Protein AF-A0AAD4QKE9-F1 (afdb_monomer)

Radius of gyration: 44.22 Å; Cα contacts (8 Å, |Δi|>4): 165; chains: 1; bounding box: 87×72×120 Å

InterPro domains:
  IPR013083 Zinc finger, RING/FYVE/PHD-type [G3DSA:3.30.40.10] (10-115)

Organism: NCBI:txid376703

Solvent-accessible surface area (backbone atoms only — not comparable to full-atom values): 12445 Å² total; per-residue (Å²): 134,84,80,78,73,76,71,76,45,76,66,64,68,89,81,51,83,58,71,89,78,47,58,72,86,76,25,67,53,71,22,28,76,82,81,68,34,30,53,71,71,53,56,84,82,55,88,54,68,50,59,37,73,43,69,34,82,84,65,56,53,30,21,39,48,42,51,40,60,70,56,46,45,73,62,45,28,40,60,49,100,84,72,47,80,77,49,77,43,75,66,74,90,66,89,47,73,56,59,48,36,90,86,79,62,42,73,67,65,45,60,69,51,42,66,57,40,49,52,11,50,49,43,52,49,51,52,53,50,51,53,52,51,53,56,51,48,64,68,46,47,62,59,54,53,52,51,52,52,54,50,54,51,52,53,55,54,61,71,68,56,75,83,90,77,75,79,86,81,74,83,86,81,88,87,87,83,89,84,86,85,86,86,84,92,83,82,86,81,87,85,85,89,133

pLDDT: mean 80.98, std 19.71, range [31.14, 98.0]

Structure (mmCIF, N/CA/C/O backbone):
data_AF-A0AAD4QKE9-F1
#
_entry.id   AF-A0AAD4QKE9-F1
#
loop_
_atom_site.group_PDB
_atom_site.id
_atom_site.type_symbol
_atom_site.label_atom_id
_atom_site.label_alt_id
_atom_site.label_comp_id
_atom_site.label_asym_id
_atom_site.label_entity_id
_atom_site.label_seq_id
_atom_site.pdbx_PDB_ins_code
_atom_site.Cartn_x
_atom_site.Cartn_y
_atom_site.Cartn_z
_atom_site.occupancy
_atom_site.B_iso_or_equiv
_atom_site.auth_seq_id
_atom_site.auth_comp_id
_atom_site.auth_asym_id
_atom_site.auth_atom_id
_atom_site.pdbx_PDB_model_num
ATOM 1 N N . MET A 1 1 ? 30.074 -18.858 -10.641 1.00 33.75 1 MET A N 1
ATOM 2 C CA . MET A 1 1 ? 29.568 -17.475 -10.726 1.00 33.75 1 MET A CA 1
ATOM 3 C C . MET A 1 1 ? 28.068 -17.563 -10.505 1.00 33.75 1 MET A C 1
ATOM 5 O O . MET A 1 1 ? 27.342 -17.898 -11.429 1.00 33.75 1 MET A O 1
ATOM 9 N N . LEU A 1 2 ? 27.635 -17.484 -9.246 1.00 32.75 2 LEU A N 1
ATOM 10 C CA . LEU A 1 2 ? 26.213 -17.524 -8.910 1.00 32.75 2 LEU A CA 1
ATOM 11 C C . LEU A 1 2 ? 25.650 -16.169 -9.318 1.00 32.75 2 LEU A C 1
ATOM 13 O O . LEU A 1 2 ? 26.005 -15.161 -8.715 1.00 32.75 2 LEU A O 1
ATOM 17 N N . ILE A 1 3 ? 24.861 -16.147 -10.386 1.00 39.22 3 ILE A N 1
ATOM 18 C CA . ILE A 1 3 ? 24.071 -14.979 -10.755 1.00 39.22 3 ILE A CA 1
ATOM 19 C C . ILE A 1 3 ? 23.048 -14.834 -9.625 1.00 39.22 3 ILE A C 1
ATOM 21 O O . ILE A 1 3 ? 22.051 -15.552 -9.594 1.00 39.22 3 ILE A O 1
ATOM 25 N N . TYR A 1 4 ? 23.355 -13.987 -8.640 1.00 42.25 4 TYR A N 1
ATOM 26 C CA . TYR A 1 4 ? 22.361 -13.447 -7.722 1.00 42.25 4 TYR A CA 1
ATOM 27 C C . TYR A 1 4 ? 21.429 -12.610 -8.594 1.00 42.25 4 TYR A C 1
ATOM 29 O O . TYR A 1 4 ? 21.710 -11.460 -8.906 1.00 42.25 4 TYR A O 1
ATOM 37 N N . HIS A 1 5 ? 20.372 -13.231 -9.109 1.00 53.66 5 HIS A N 1
ATOM 38 C CA . HIS A 1 5 ? 19.263 -12.469 -9.648 1.00 53.66 5 HIS A CA 1
ATOM 39 C C . HIS A 1 5 ? 18.530 -11.941 -8.421 1.00 53.66 5 HIS A C 1
ATOM 41 O O . HIS A 1 5 ? 17.780 -12.683 -7.786 1.00 53.66 5 HIS A O 1
ATOM 47 N N . ASP A 1 6 ? 18.859 -10.718 -8.012 1.00 56.69 6 ASP A N 1
ATOM 48 C CA . ASP A 1 6 ? 18.225 -10.087 -6.863 1.00 56.69 6 ASP A CA 1
ATOM 49 C C . ASP A 1 6 ? 16.711 -10.068 -7.092 1.00 56.69 6 ASP A C 1
ATOM 51 O O . ASP A 1 6 ? 16.194 -9.475 -8.041 1.00 56.69 6 ASP A O 1
ATOM 55 N N . ILE A 1 7 ? 15.988 -10.809 -6.253 1.00 61.78 7 ILE A N 1
ATOM 56 C CA . ILE A 1 7 ? 14.541 -10.964 -6.366 1.00 61.78 7 ILE A CA 1
ATOM 57 C C . ILE A 1 7 ? 13.911 -9.672 -5.844 1.00 61.78 7 ILE A C 1
ATOM 59 O O . ILE A 1 7 ? 13.658 -9.525 -4.651 1.00 61.78 7 ILE A O 1
ATOM 63 N N . VAL A 1 8 ? 13.668 -8.717 -6.741 1.00 75.50 8 VAL A N 1
ATOM 64 C CA . VAL A 1 8 ? 13.216 -7.370 -6.358 1.00 75.50 8 VAL A CA 1
ATOM 65 C C . VAL A 1 8 ? 11.768 -7.341 -5.850 1.00 75.50 8 VAL A C 1
ATOM 67 O O . VAL A 1 8 ? 11.447 -6.570 -4.944 1.00 75.50 8 VAL A O 1
ATOM 70 N N . CYS A 1 9 ? 10.891 -8.185 -6.405 1.00 72.56 9 CYS A N 1
ATOM 71 C CA . CYS A 1 9 ? 9.455 -8.200 -6.093 1.00 72.56 9 CYS A CA 1
ATOM 72 C C . CYS A 1 9 ? 9.016 -9.289 -5.097 1.00 72.56 9 CYS A C 1
ATOM 74 O O . CYS A 1 9 ? 7.934 -9.181 -4.525 1.00 72.56 9 CYS A O 1
ATOM 76 N N . GLY A 1 10 ? 9.833 -10.325 -4.881 1.00 72.81 10 GLY A N 1
ATOM 77 C CA . GLY A 1 10 ? 9.540 -11.471 -4.005 1.00 72.81 10 GLY A CA 1
ATOM 78 C C . GLY A 1 10 ? 8.542 -12.499 -4.562 1.00 72.81 10 GLY A C 1
ATOM 79 O O . GLY A 1 10 ? 8.316 -13.525 -3.924 1.00 72.81 10 GLY A O 1
ATOM 80 N N . GLU A 1 11 ? 7.943 -12.248 -5.729 1.00 74.50 11 GLU A N 1
ATOM 81 C CA . GLU A 1 11 ? 6.940 -13.126 -6.343 1.00 74.50 11 GLU A CA 1
ATOM 82 C C . GLU A 1 11 ? 7.574 -14.291 -7.124 1.00 74.50 11 GLU A C 1
ATOM 84 O O . GLU A 1 11 ? 8.648 -14.123 -7.708 1.00 74.50 11 GLU A O 1
ATOM 89 N N . PRO A 1 12 ? 6.906 -15.460 -7.224 1.00 78.19 12 PRO A N 1
ATOM 90 C CA . PRO A 1 12 ? 7.373 -16.550 -8.075 1.00 78.19 12 PRO A CA 1
ATOM 91 C C . PRO A 1 12 ? 7.483 -16.101 -9.536 1.00 78.19 12 PRO A C 1
ATOM 93 O O . PRO A 1 12 ? 6.486 -15.691 -10.135 1.00 78.19 12 PRO A O 1
ATOM 96 N N . CYS A 1 13 ? 8.673 -16.231 -10.131 1.00 74.38 13 CYS A N 1
ATOM 97 C CA . CYS A 1 13 ? 8.933 -15.792 -11.507 1.00 74.38 13 CYS A CA 1
ATOM 98 C C . CYS A 1 13 ? 8.007 -16.453 -12.542 1.00 74.38 13 CYS A C 1
ATOM 100 O O . CYS A 1 13 ? 7.691 -15.841 -13.552 1.00 74.38 13 CYS A O 1
ATOM 102 N N . GLU A 1 14 ? 7.515 -17.666 -12.278 1.00 77.50 14 GLU A N 1
ATOM 103 C CA . GLU A 1 14 ? 6.560 -18.378 -13.146 1.00 77.50 14 GLU A CA 1
ATOM 104 C C . GLU A 1 14 ? 5.215 -17.652 -13.298 1.00 77.50 14 GLU A C 1
ATOM 106 O O . GLU A 1 14 ? 4.510 -17.843 -14.286 1.00 77.50 14 GLU A O 1
ATOM 111 N N . LYS A 1 15 ? 4.849 -16.814 -12.320 1.00 75.38 15 LYS A N 1
ATOM 112 C CA . LYS A 1 15 ? 3.636 -15.984 -12.359 1.00 75.38 15 LYS A CA 1
ATOM 113 C C . LYS A 1 15 ? 3.879 -14.622 -13.015 1.00 75.38 15 LYS A C 1
ATOM 115 O O . LYS A 1 15 ? 2.931 -13.863 -13.220 1.00 75.38 15 LYS A O 1
ATOM 120 N N . GLN A 1 16 ? 5.138 -14.290 -13.292 1.00 79.31 16 GLN A N 1
ATOM 121 C CA . GLN A 1 16 ? 5.543 -13.028 -13.893 1.00 79.31 16 GLN A CA 1
ATOM 122 C C . GLN A 1 16 ? 5.570 -13.152 -15.418 1.00 79.31 16 GLN A C 1
ATOM 124 O O . GLN A 1 16 ? 5.772 -14.226 -15.983 1.00 79.31 16 GLN A O 1
ATOM 129 N N . ILE A 1 17 ? 5.353 -12.031 -16.099 1.00 80.56 17 ILE A N 1
ATOM 130 C CA . ILE A 1 17 ? 5.434 -11.975 -17.557 1.00 80.56 17 ILE A CA 1
ATOM 131 C C . ILE A 1 17 ? 6.894 -11.748 -17.947 1.00 80.56 17 ILE A C 1
ATOM 133 O O . ILE A 1 17 ? 7.534 -10.816 -17.464 1.00 80.56 17 ILE A O 1
ATOM 137 N N . CYS A 1 18 ? 7.417 -12.581 -18.846 1.00 82.81 18 CYS A N 1
ATOM 138 C CA . CYS A 1 18 ? 8.738 -12.362 -19.421 1.00 82.81 18 CYS A CA 1
ATOM 139 C C . CYS A 1 18 ? 8.674 -11.238 -20.462 1.00 82.81 18 CYS A C 1
ATOM 141 O O . CYS A 1 18 ? 8.081 -11.418 -21.525 1.00 82.81 18 CYS A O 1
ATOM 143 N N . ILE A 1 19 ? 9.328 -10.106 -20.188 1.00 83.19 19 ILE A N 1
ATOM 144 C CA . ILE A 1 19 ? 9.378 -8.964 -21.117 1.00 83.19 19 ILE A CA 1
ATOM 145 C C . ILE A 1 19 ? 10.082 -9.343 -22.424 1.00 83.19 19 ILE A C 1
ATOM 147 O O . ILE A 1 19 ? 9.653 -8.927 -23.494 1.00 83.19 19 ILE A O 1
ATOM 151 N N . VAL A 1 20 ? 11.122 -10.181 -22.362 1.00 83.75 20 VAL A N 1
ATOM 152 C CA . VAL A 1 20 ? 11.857 -10.638 -23.556 1.00 83.75 20 VAL A CA 1
ATOM 153 C C . VAL A 1 20 ? 10.947 -11.432 -24.497 1.00 83.75 20 VAL A C 1
ATOM 155 O O . VAL A 1 20 ? 11.048 -11.292 -25.712 1.00 83.75 20 VAL A O 1
ATOM 158 N N . CYS A 1 21 ? 10.032 -12.231 -23.943 1.00 86.38 21 CYS A N 1
ATOM 159 C CA . CYS A 1 21 ? 9.088 -13.037 -24.718 1.00 86.38 21 CYS A CA 1
ATOM 160 C C . CYS A 1 21 ? 7.816 -12.273 -25.112 1.00 86.38 21 CYS A C 1
ATOM 162 O O . CYS A 1 21 ? 7.022 -12.789 -25.899 1.00 86.38 21 CYS A O 1
ATOM 164 N N . LEU A 1 22 ? 7.581 -11.093 -24.535 1.00 87.06 22 LEU A N 1
ATOM 165 C CA . LEU A 1 22 ? 6.393 -10.299 -24.811 1.00 87.06 22 LEU A CA 1
ATOM 166 C C . LEU A 1 22 ? 6.492 -9.713 -26.234 1.00 87.06 22 LEU A C 1
ATOM 168 O O . LEU A 1 22 ? 7.564 -9.222 -26.602 1.00 87.06 22 LEU A O 1
ATOM 172 N N .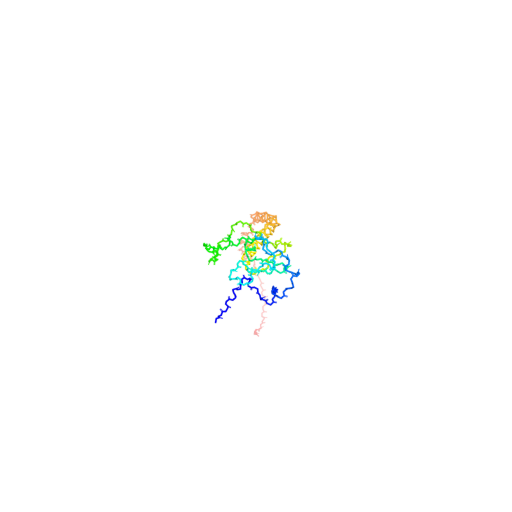 PRO A 1 23 ? 5.422 -9.752 -27.048 1.00 88.94 23 PRO A N 1
ATOM 173 C CA . PRO A 1 23 ? 5.436 -9.127 -28.366 1.00 88.94 23 PRO A CA 1
ATOM 174 C C . PRO A 1 23 ? 5.573 -7.608 -28.237 1.00 88.94 23 PRO A C 1
ATOM 176 O O . PRO A 1 23 ? 5.060 -7.009 -27.291 1.00 88.94 23 PRO A O 1
ATOM 179 N N . ASP A 1 24 ? 6.240 -6.977 -29.203 1.00 88.06 24 ASP A N 1
ATOM 180 C CA . ASP A 1 24 ? 6.573 -5.547 -29.130 1.00 88.06 24 ASP A CA 1
ATOM 181 C C . ASP A 1 24 ? 5.334 -4.643 -29.107 1.00 88.06 24 ASP A C 1
ATOM 183 O O . ASP A 1 24 ? 5.327 -3.617 -28.435 1.00 88.06 24 ASP A O 1
ATOM 187 N N . GLU A 1 25 ? 4.238 -5.074 -29.736 1.00 88.81 25 GLU A N 1
ATOM 188 C CA . GLU A 1 25 ? 2.938 -4.388 -29.682 1.00 88.81 25 GLU A CA 1
ATOM 189 C C . GLU A 1 25 ? 2.390 -4.264 -28.252 1.00 88.81 25 GLU A C 1
ATOM 191 O O . GLU A 1 25 ? 1.648 -3.337 -27.947 1.00 88.81 25 GLU A O 1
ATOM 196 N N . SER A 1 26 ? 2.759 -5.188 -27.361 1.00 85.88 26 SER A N 1
ATOM 197 C CA . SER A 1 26 ? 2.360 -5.184 -25.949 1.00 85.88 26 SER A CA 1
ATOM 198 C C . SER A 1 26 ? 3.373 -4.480 -25.039 1.00 85.88 26 SER A C 1
ATOM 200 O O . SER A 1 26 ? 3.186 -4.464 -23.826 1.00 85.88 26 SER A O 1
ATOM 202 N N . LYS A 1 27 ? 4.447 -3.900 -25.593 1.00 90.25 27 LYS A N 1
ATOM 203 C CA . LYS A 1 27 ? 5.467 -3.145 -24.842 1.00 90.25 27 LYS A CA 1
ATOM 204 C C . LYS A 1 27 ? 5.291 -1.625 -24.929 1.00 90.25 27 LYS A C 1
ATOM 206 O O . LYS A 1 27 ? 6.182 -0.881 -24.531 1.00 90.25 27 LYS A O 1
ATOM 211 N N . VAL A 1 28 ? 4.158 -1.171 -25.458 1.00 90.06 28 VAL A N 1
ATOM 212 C CA . VAL A 1 28 ? 3.842 0.253 -25.649 1.00 90.06 28 VAL A CA 1
ATOM 213 C C . VAL A 1 28 ? 3.396 0.953 -24.366 1.00 90.06 28 VAL A C 1
ATOM 215 O O . VAL A 1 28 ? 3.389 2.180 -24.314 1.00 90.06 28 VAL A O 1
ATOM 218 N N . ASP A 1 29 ? 3.022 0.188 -23.340 1.00 88.56 29 ASP A N 1
ATOM 219 C CA . ASP A 1 29 ? 2.572 0.745 -22.070 1.00 88.56 29 ASP A CA 1
ATOM 220 C C . ASP A 1 29 ? 3.702 1.534 -21.402 1.00 88.56 29 ASP A C 1
ATOM 222 O O . ASP A 1 29 ? 4.843 1.069 -21.318 1.00 88.56 29 ASP A O 1
ATOM 226 N N . ILE A 1 30 ? 3.372 2.732 -20.912 1.00 92.19 30 ILE A N 1
ATOM 227 C CA . ILE A 1 30 ? 4.273 3.534 -20.083 1.00 92.19 30 ILE A CA 1
ATOM 228 C C . ILE A 1 30 ? 4.371 2.839 -18.727 1.00 92.19 30 ILE A C 1
ATOM 230 O O . ILE A 1 30 ? 3.361 2.666 -18.044 1.00 92.19 30 ILE A O 1
ATOM 234 N N . VAL A 1 31 ? 5.581 2.431 -18.353 1.00 92.00 31 VAL A N 1
ATOM 235 C CA . VAL A 1 31 ? 5.850 1.696 -17.104 1.00 92.00 31 VAL A CA 1
ATOM 236 C C . VAL A 1 31 ? 6.744 2.484 -16.152 1.00 92.00 31 VAL A C 1
ATOM 238 O O . VAL A 1 31 ? 6.730 2.231 -14.948 1.00 92.00 31 VAL A O 1
ATOM 241 N N . ASP A 1 32 ? 7.491 3.453 -16.678 1.00 92.00 32 ASP A N 1
ATOM 242 C CA . ASP A 1 32 ? 8.276 4.407 -15.908 1.00 92.00 32 ASP A CA 1
ATOM 243 C C . ASP A 1 32 ? 7.604 5.777 -15.985 1.00 92.00 32 ASP A C 1
ATOM 245 O O . ASP A 1 32 ? 7.578 6.417 -17.038 1.00 92.00 32 ASP A O 1
ATOM 249 N N . PHE A 1 33 ? 7.034 6.228 -14.872 1.00 91.75 33 PHE A N 1
ATOM 250 C CA . PHE A 1 33 ? 6.326 7.508 -14.831 1.00 91.75 33 PHE A CA 1
ATOM 251 C C . PHE A 1 33 ? 7.252 8.683 -14.531 1.00 91.75 33 PHE A C 1
ATOM 253 O O . PHE A 1 33 ? 6.867 9.829 -14.771 1.00 91.75 33 PHE A O 1
ATOM 260 N N . ILE A 1 34 ? 8.458 8.420 -14.033 1.00 89.31 34 ILE A N 1
ATOM 261 C CA . ILE A 1 34 ? 9.437 9.456 -13.710 1.00 89.31 34 ILE A CA 1
ATOM 262 C C . ILE A 1 34 ? 10.105 9.910 -15.006 1.00 89.31 34 ILE A C 1
ATOM 264 O O . ILE A 1 34 ? 10.080 11.098 -15.331 1.00 89.31 34 ILE A O 1
ATOM 268 N N . MET A 1 35 ? 10.610 8.957 -15.789 1.00 89.75 35 MET A N 1
ATOM 269 C CA . MET A 1 35 ? 11.284 9.230 -17.063 1.00 89.75 35 MET A CA 1
ATOM 270 C C . MET A 1 35 ? 10.349 9.156 -18.276 1.00 89.75 35 MET A C 1
ATOM 272 O O . MET A 1 35 ? 10.785 9.438 -19.390 1.00 89.75 35 MET A O 1
ATOM 276 N N . GLN A 1 36 ? 9.070 8.808 -18.075 1.00 93.06 36 GLN A N 1
ATOM 277 C CA . GLN A 1 36 ? 8.058 8.658 -19.133 1.00 93.06 36 GLN A CA 1
ATOM 278 C C . GLN A 1 36 ? 8.463 7.627 -20.202 1.00 93.06 36 GLN A C 1
ATOM 280 O O . GLN A 1 36 ? 8.274 7.855 -21.397 1.00 93.06 36 GLN A O 1
ATOM 285 N N . ARG A 1 37 ? 9.023 6.490 -19.765 1.00 93.88 37 ARG A N 1
ATOM 286 C CA . ARG A 1 37 ? 9.484 5.408 -20.649 1.00 93.88 37 ARG A CA 1
ATOM 287 C C . ARG A 1 37 ? 8.462 4.287 -20.764 1.00 93.88 37 ARG A C 1
ATOM 289 O O . ARG A 1 37 ? 7.779 3.913 -19.800 1.00 93.88 37 ARG A O 1
ATOM 296 N N . THR A 1 38 ? 8.394 3.724 -21.961 1.00 93.62 38 THR A N 1
ATOM 297 C CA . THR A 1 38 ? 7.607 2.526 -22.263 1.00 93.62 38 THR A CA 1
ATOM 298 C C . THR A 1 38 ? 8.345 1.255 -21.861 1.00 93.62 38 THR A C 1
ATOM 300 O O . THR A 1 38 ? 9.561 1.259 -21.666 1.00 93.62 38 THR A O 1
ATOM 303 N N . LEU A 1 39 ? 7.627 0.134 -21.776 1.00 90.81 39 LEU A N 1
ATOM 304 C CA . LEU A 1 39 ? 8.225 -1.167 -21.463 1.00 90.81 39 LEU A CA 1
ATOM 305 C C . LEU A 1 39 ? 9.312 -1.587 -22.472 1.00 90.81 39 LEU A C 1
ATOM 307 O O . LEU A 1 39 ? 10.240 -2.305 -22.104 1.00 90.81 39 LEU A O 1
ATOM 311 N N . ALA A 1 40 ? 9.214 -1.142 -23.729 1.00 90.56 40 ALA A N 1
ATOM 312 C CA . ALA A 1 40 ? 10.208 -1.414 -24.770 1.00 90.56 40 ALA A CA 1
ATOM 313 C C . ALA A 1 40 ? 11.538 -0.672 -24.550 1.00 90.56 40 ALA A C 1
ATOM 315 O O . ALA A 1 40 ? 12.574 -1.106 -25.050 1.00 90.56 40 ALA A O 1
ATOM 316 N N . GLU A 1 41 ? 11.508 0.439 -23.817 1.00 90.31 41 GLU A N 1
ATOM 317 C CA . GLU A 1 41 ? 12.653 1.326 -23.591 1.00 90.31 41 GLU A CA 1
ATOM 318 C C . GLU A 1 41 ? 13.395 1.009 -22.284 1.00 90.31 41 GLU A C 1
ATOM 320 O O . GLU A 1 41 ? 14.381 1.675 -21.961 1.00 90.31 41 GLU A O 1
ATOM 325 N N . ILE A 1 42 ? 12.931 0.020 -21.512 1.00 88.88 42 ILE A N 1
ATOM 326 C CA . ILE A 1 42 ? 13.553 -0.397 -20.250 1.00 88.88 42 ILE A CA 1
ATOM 327 C C . ILE A 1 42 ? 14.804 -1.244 -20.506 1.00 88.88 42 ILE A C 1
ATOM 329 O O . ILE A 1 42 ? 14.761 -2.223 -21.255 1.00 88.88 42 ILE A O 1
ATOM 333 N N . ASP A 1 43 ? 15.917 -0.896 -19.851 1.00 87.00 43 ASP A N 1
ATOM 334 C CA . ASP A 1 43 ? 17.157 -1.667 -19.946 1.00 87.00 43 ASP A CA 1
ATOM 335 C C . ASP A 1 43 ? 17.133 -2.854 -18.976 1.00 87.00 43 ASP A C 1
ATOM 337 O O . ASP A 1 43 ? 17.473 -2.754 -17.798 1.00 87.00 43 ASP A O 1
ATOM 341 N N . LEU A 1 44 ? 16.768 -4.023 -19.501 1.00 82.12 44 LEU A N 1
ATOM 342 C CA . LEU A 1 44 ? 16.711 -5.271 -18.734 1.00 82.12 44 LEU A CA 1
ATOM 343 C C . LEU A 1 44 ? 18.094 -5.813 -18.335 1.00 82.12 44 LEU A C 1
ATOM 345 O O . LEU A 1 44 ? 18.165 -6.763 -17.547 1.00 82.12 44 LEU A O 1
ATOM 349 N N . THR A 1 45 ? 19.173 -5.264 -18.903 1.00 83.62 45 THR A N 1
ATOM 350 C CA . THR A 1 45 ? 20.555 -5.678 -18.619 1.00 83.62 45 THR A CA 1
ATOM 351 C C . THR A 1 45 ? 21.201 -4.876 -17.497 1.00 83.62 45 THR A C 1
ATOM 353 O O . THR A 1 45 ? 22.237 -5.297 -16.989 1.00 83.62 45 THR A O 1
ATOM 356 N N . SER A 1 46 ? 20.573 -3.774 -17.081 1.00 83.88 46 SER A N 1
ATOM 357 C CA . SER A 1 46 ? 21.052 -2.953 -15.977 1.00 83.88 46 SER A CA 1
ATOM 358 C C . SER A 1 46 ? 21.082 -3.740 -14.664 1.00 83.88 46 SER A C 1
ATOM 360 O O . SER A 1 46 ? 20.131 -4.438 -14.294 1.00 83.88 46 SER A O 1
ATOM 362 N N . ASP A 1 47 ? 22.182 -3.603 -13.928 1.00 81.31 47 ASP A N 1
ATOM 363 C CA . ASP A 1 47 ? 22.310 -4.117 -12.562 1.00 81.31 47 ASP A CA 1
ATOM 364 C C . ASP A 1 47 ? 21.574 -3.231 -11.542 1.00 81.31 47 ASP A C 1
ATOM 366 O O . ASP A 1 47 ? 21.415 -3.627 -10.388 1.00 81.31 47 ASP A O 1
ATOM 370 N N . ASP A 1 48 ? 21.084 -2.056 -11.953 1.00 85.38 48 ASP A N 1
ATOM 371 C CA . ASP A 1 48 ? 20.307 -1.187 -11.077 1.00 85.38 48 ASP A CA 1
ATOM 372 C C . ASP A 1 48 ? 18.917 -1.782 -10.800 1.00 85.38 48 ASP A C 1
ATOM 374 O O . ASP A 1 48 ? 18.188 -2.217 -11.697 1.00 85.38 48 ASP A O 1
ATOM 378 N N . SER A 1 49 ? 18.540 -1.796 -9.523 1.00 83.00 49 SER A N 1
ATOM 379 C CA . SER A 1 49 ? 17.225 -2.241 -9.073 1.00 83.00 49 SER A CA 1
ATOM 380 C C . SER A 1 49 ? 16.098 -1.302 -9.511 1.00 83.00 49 SER A C 1
ATOM 382 O O . SER A 1 49 ? 14.965 -1.767 -9.633 1.00 83.00 49 SER A O 1
ATOM 384 N N . SER A 1 50 ? 16.398 -0.023 -9.768 1.00 85.50 50 SER A N 1
ATOM 385 C CA . SER A 1 50 ? 15.434 0.998 -10.209 1.00 85.50 50 SER A CA 1
ATOM 386 C C . SER A 1 50 ? 14.802 0.660 -11.571 1.00 85.50 50 SER A C 1
ATOM 388 O O . SER A 1 50 ? 13.586 0.777 -11.734 1.00 85.50 50 SER A O 1
ATOM 390 N N . GLU A 1 51 ? 15.614 0.133 -12.493 1.00 86.00 51 GLU A N 1
ATOM 391 C CA . GLU A 1 51 ? 15.252 -0.290 -13.856 1.00 86.00 51 GLU A CA 1
ATOM 392 C C . GLU A 1 51 ? 14.497 -1.628 -13.887 1.00 86.00 51 GLU A C 1
ATOM 394 O O . GLU A 1 51 ? 13.947 -2.037 -14.913 1.00 86.00 51 GLU A O 1
ATOM 399 N N . ARG A 1 52 ? 14.449 -2.350 -12.763 1.00 87.88 52 ARG A N 1
ATOM 400 C CA . ARG A 1 52 ? 13.691 -3.601 -12.678 1.00 87.88 52 ARG A CA 1
ATOM 401 C C . ARG A 1 52 ? 12.200 -3.292 -12.684 1.00 87.88 52 ARG A C 1
ATOM 403 O O . ARG A 1 52 ? 11.754 -2.242 -12.231 1.00 87.88 52 ARG A O 1
ATOM 410 N N . VAL A 1 53 ? 11.410 -4.242 -13.171 1.00 88.75 53 VAL A N 1
ATOM 411 C CA . VAL A 1 53 ? 9.956 -4.099 -13.256 1.00 88.75 53 VAL A CA 1
ATOM 412 C C . VAL A 1 53 ? 9.227 -4.976 -12.247 1.00 88.75 53 VAL A C 1
ATOM 414 O O . VAL A 1 53 ? 9.700 -6.045 -11.852 1.00 88.75 53 VAL A O 1
ATOM 417 N N . ILE A 1 54 ? 8.025 -4.551 -11.878 1.00 89.88 54 ILE A N 1
ATOM 418 C CA . ILE A 1 54 ? 7.092 -5.316 -11.059 1.00 89.88 54 ILE A CA 1
ATOM 419 C C . ILE A 1 54 ? 5.744 -5.344 -11.769 1.00 89.88 54 ILE A C 1
ATOM 421 O O . ILE A 1 54 ? 5.181 -4.300 -12.099 1.00 89.88 54 ILE A O 1
ATOM 425 N N . ARG A 1 55 ? 5.200 -6.548 -11.966 1.00 89.69 55 ARG A N 1
ATOM 426 C CA . ARG A 1 55 ? 3.815 -6.734 -12.400 1.00 89.69 55 ARG A CA 1
ATOM 427 C C . ARG A 1 55 ? 2.909 -6.887 -11.184 1.00 89.69 55 ARG A C 1
ATOM 429 O O . ARG A 1 55 ? 3.131 -7.757 -10.341 1.00 89.69 55 ARG A O 1
ATOM 436 N N . LEU A 1 56 ? 1.859 -6.077 -11.126 1.00 90.88 56 LEU A N 1
ATOM 437 C CA . LEU A 1 56 ? 0.802 -6.204 -10.125 1.00 90.88 56 LEU A CA 1
ATOM 438 C C . LEU A 1 56 ? -0.219 -7.276 -10.534 1.00 90.88 56 LEU A C 1
ATOM 440 O O . LEU A 1 56 ? -0.345 -7.633 -11.706 1.00 90.88 56 LEU A O 1
ATOM 444 N N . GLU A 1 57 ? -1.009 -7.763 -9.578 1.00 89.62 57 GLU A N 1
ATOM 445 C CA . GLU A 1 57 ? -2.073 -8.744 -9.839 1.00 89.62 57 GLU A CA 1
ATOM 446 C C . GLU A 1 57 ? -3.133 -8.216 -10.819 1.00 89.62 57 GLU A C 1
ATOM 448 O O . GLU A 1 57 ? -3.637 -8.968 -11.651 1.00 89.62 57 GLU A O 1
ATOM 453 N N . CYS A 1 58 ? -3.386 -6.902 -10.808 1.00 92.00 58 CYS A N 1
ATOM 454 C CA . CYS A 1 58 ? -4.262 -6.235 -11.773 1.00 92.00 58 CYS A CA 1
ATOM 455 C C . CYS A 1 58 ? -3.718 -6.218 -13.215 1.00 92.00 58 CYS A C 1
ATOM 457 O O . CYS A 1 58 ? -4.412 -5.756 -14.116 1.00 92.00 58 CYS A O 1
ATOM 459 N N . GLY A 1 59 ? -2.493 -6.700 -13.437 1.00 88.88 59 GLY A N 1
ATOM 460 C CA . GLY A 1 59 ? -1.880 -6.870 -14.750 1.00 88.88 59 GLY A CA 1
ATOM 461 C C . GLY A 1 59 ? -0.948 -5.748 -15.189 1.00 88.88 59 GLY A C 1
ATOM 462 O O . GLY A 1 59 ? -0.116 -5.992 -16.057 1.00 88.88 59 GLY A O 1
ATOM 463 N N . HIS A 1 60 ? -1.032 -4.571 -14.566 1.00 91.62 60 HIS A N 1
ATOM 464 C CA . HIS A 1 60 ? -0.166 -3.440 -14.891 1.00 91.62 60 HIS A CA 1
ATOM 465 C C . HIS A 1 60 ? 1.272 -3.671 -14.422 1.00 91.62 60 HIS A C 1
ATOM 467 O O . HIS A 1 60 ? 1.511 -4.243 -13.352 1.00 91.62 60 HIS A O 1
ATOM 473 N N . ILE A 1 61 ? 2.211 -3.210 -15.242 1.00 91.31 61 ILE A N 1
ATOM 474 C CA . ILE A 1 61 ? 3.652 -3.329 -15.038 1.00 91.31 61 ILE A CA 1
ATOM 475 C C . ILE A 1 61 ? 4.202 -1.931 -14.785 1.00 91.31 61 ILE A C 1
ATOM 477 O O . ILE A 1 61 ? 3.801 -0.983 -15.452 1.00 91.31 61 ILE A O 1
ATOM 481 N N . PHE A 1 62 ? 5.120 -1.814 -13.834 1.00 93.12 62 PHE A N 1
ATOM 482 C CA . PHE A 1 62 ? 5.786 -0.557 -13.517 1.00 93.12 62 PHE A CA 1
ATOM 483 C C . PHE A 1 62 ? 7.256 -0.802 -13.200 1.00 93.12 62 PHE A C 1
ATOM 485 O O . PHE A 1 62 ? 7.609 -1.903 -12.764 1.00 93.12 62 PHE A O 1
ATOM 492 N N . THR A 1 63 ? 8.099 0.215 -13.364 1.00 92.75 63 THR A N 1
ATOM 493 C CA . THR A 1 63 ? 9.452 0.187 -12.799 1.00 92.75 63 THR A CA 1
ATOM 494 C C . THR A 1 63 ? 9.402 0.243 -11.275 1.00 92.75 63 THR A C 1
ATOM 496 O O . THR A 1 63 ? 8.458 0.771 -10.671 1.00 92.75 63 THR A O 1
ATOM 499 N N . VAL A 1 64 ? 10.424 -0.323 -10.639 1.00 92.00 64 VAL A N 1
ATOM 500 C CA . VAL A 1 64 ? 10.584 -0.302 -9.181 1.00 92.00 64 VAL A CA 1
ATOM 501 C C . VAL A 1 64 ? 10.716 1.124 -8.688 1.00 92.00 64 VAL A C 1
ATOM 503 O O . VAL A 1 64 ? 10.089 1.460 -7.692 1.00 92.00 64 VAL A O 1
ATOM 506 N N . GLU A 1 65 ? 11.443 1.977 -9.409 1.00 92.19 65 GLU A N 1
ATOM 507 C CA . GLU A 1 65 ? 11.559 3.397 -9.071 1.00 92.19 65 GLU A CA 1
ATOM 508 C C . GLU A 1 65 ? 10.184 4.080 -9.001 1.00 92.19 65 GLU A C 1
ATOM 510 O O . GLU A 1 65 ? 9.849 4.734 -8.010 1.00 92.19 65 GLU A O 1
ATOM 515 N N . THR A 1 66 ? 9.341 3.842 -10.013 1.00 94.69 66 THR A N 1
ATOM 516 C CA . THR A 1 66 ? 7.986 4.403 -10.075 1.00 94.69 66 THR A CA 1
ATOM 517 C C . THR A 1 66 ? 7.129 3.928 -8.904 1.00 94.69 66 THR A C 1
ATOM 519 O O . THR A 1 66 ? 6.482 4.740 -8.240 1.00 94.69 66 THR A O 1
ATOM 522 N N . LEU A 1 67 ? 7.105 2.620 -8.623 1.00 94.44 67 LEU A N 1
ATOM 523 C CA . LEU A 1 67 ? 6.268 2.087 -7.545 1.00 94.44 67 LEU A CA 1
ATOM 524 C C . LEU A 1 67 ? 6.819 2.372 -6.145 1.00 94.44 67 LEU A C 1
ATOM 526 O O . LEU A 1 67 ? 6.023 2.543 -5.223 1.00 94.44 67 LEU A O 1
ATOM 530 N N . ASP A 1 68 ? 8.137 2.449 -5.968 1.00 93.81 68 ASP A N 1
ATOM 531 C CA . ASP A 1 68 ? 8.758 2.818 -4.694 1.00 93.81 68 ASP A CA 1
ATOM 532 C C . ASP A 1 68 ? 8.439 4.267 -4.329 1.00 93.81 68 ASP A C 1
ATOM 534 O O . ASP A 1 68 ? 8.079 4.538 -3.178 1.00 93.81 68 ASP A O 1
ATOM 538 N N . GLY A 1 69 ? 8.509 5.170 -5.313 1.00 93.25 69 GLY A N 1
ATOM 539 C CA . GLY A 1 69 ? 8.060 6.551 -5.165 1.00 93.25 69 GLY A CA 1
ATOM 540 C C . GLY A 1 69 ? 6.562 6.627 -4.875 1.00 93.25 69 GLY A C 1
ATOM 541 O O . GLY A 1 69 ? 6.150 7.269 -3.914 1.00 93.25 69 GLY A O 1
ATOM 542 N N . HIS A 1 70 ? 5.741 5.900 -5.637 1.00 95.38 70 HIS A N 1
ATOM 543 C CA . HIS A 1 70 ? 4.286 5.877 -5.451 1.00 95.38 70 HIS A CA 1
ATOM 544 C C . HIS A 1 70 ? 3.844 5.311 -4.090 1.00 95.38 70 HIS A C 1
ATOM 546 O O . HIS A 1 70 ? 2.841 5.746 -3.528 1.00 95.38 70 HIS A O 1
ATOM 552 N N . CYS A 1 71 ? 4.590 4.350 -3.541 1.00 94.06 71 CYS A N 1
ATOM 553 C CA . CYS A 1 71 ? 4.331 3.770 -2.221 1.00 94.06 71 CYS A CA 1
ATOM 554 C C . CYS A 1 71 ? 5.037 4.510 -1.072 1.00 94.06 71 CYS A C 1
ATOM 556 O O . CYS A 1 71 ? 4.972 4.030 0.060 1.00 94.06 71 CYS A O 1
ATOM 558 N N . ASN A 1 72 ? 5.728 5.626 -1.341 1.00 92.62 72 ASN A N 1
ATOM 559 C CA . ASN A 1 72 ? 6.513 6.387 -0.362 1.00 92.62 72 ASN A CA 1
ATOM 560 C C . ASN A 1 72 ? 7.437 5.497 0.491 1.00 92.62 72 ASN A C 1
ATOM 562 O O . ASN A 1 72 ? 7.502 5.619 1.716 1.00 92.62 72 ASN A O 1
ATOM 566 N N . MET A 1 73 ? 8.172 4.578 -0.146 1.00 92.12 73 MET A N 1
ATOM 567 C CA . MET A 1 73 ? 9.010 3.593 0.561 1.00 92.12 73 MET A CA 1
ATOM 568 C C . MET A 1 73 ? 10.025 4.231 1.525 1.00 92.12 73 MET A C 1
ATOM 570 O O . MET A 1 73 ? 10.367 3.642 2.552 1.00 92.12 73 MET A O 1
ATOM 574 N N . SER A 1 74 ? 10.469 5.456 1.242 1.00 90.81 74 SER A N 1
ATOM 575 C CA . SER A 1 74 ? 11.387 6.229 2.084 1.00 90.81 74 SER A CA 1
ATOM 576 C C . SER A 1 74 ? 10.819 6.604 3.462 1.00 90.81 74 SER A C 1
ATOM 578 O O . SER A 1 74 ? 11.599 6.865 4.380 1.00 90.81 74 SER A O 1
ATOM 580 N N . GLU A 1 75 ? 9.497 6.603 3.653 1.00 91.56 75 GLU A N 1
ATOM 581 C CA . GLU A 1 75 ? 8.863 6.827 4.963 1.00 91.56 75 GLU A CA 1
ATOM 582 C C . GLU A 1 75 ? 8.927 5.581 5.856 1.00 91.56 75 GLU A C 1
ATOM 584 O O . GLU A 1 75 ? 8.967 5.685 7.080 1.00 91.56 75 GLU A O 1
ATOM 589 N N . TYR A 1 76 ? 9.001 4.396 5.247 1.00 92.38 76 TYR A N 1
ATOM 590 C CA . TYR A 1 76 ? 8.937 3.104 5.937 1.00 92.38 76 TYR A CA 1
ATOM 591 C C . TYR A 1 76 ? 10.303 2.445 6.132 1.00 92.38 76 TYR A C 1
ATOM 593 O O . TYR A 1 76 ? 10.430 1.507 6.927 1.00 92.38 76 TYR A O 1
ATOM 601 N N . TYR A 1 77 ? 11.323 2.932 5.428 1.00 93.38 77 TYR A N 1
ATOM 602 C CA . TYR A 1 77 ? 12.672 2.388 5.455 1.00 93.38 77 TYR A CA 1
ATOM 603 C C . TYR A 1 77 ? 13.728 3.489 5.540 1.00 93.38 77 TYR A C 1
ATOM 605 O O . TYR A 1 77 ? 13.556 4.611 5.056 1.00 93.38 77 TYR A O 1
ATOM 613 N N . GLU A 1 78 ? 14.845 3.161 6.176 1.00 92.12 78 GLU A N 1
ATOM 614 C CA . GLU A 1 78 ? 16.057 3.963 6.148 1.00 92.12 78 GLU A CA 1
ATOM 615 C C . GLU A 1 78 ? 16.802 3.696 4.851 1.00 92.12 78 GLU A C 1
ATOM 617 O O . GLU A 1 78 ? 17.126 2.555 4.527 1.00 92.12 78 GLU A O 1
ATOM 622 N N . VAL A 1 79 ? 17.057 4.772 4.115 1.00 89.19 79 VAL A N 1
ATOM 623 C CA . VAL A 1 79 ? 17.769 4.755 2.843 1.00 89.19 79 VAL A CA 1
ATOM 624 C C . VAL A 1 79 ? 19.085 5.484 3.054 1.00 89.19 79 VAL A C 1
ATOM 626 O O . VAL A 1 79 ? 19.110 6.546 3.682 1.00 89.19 79 VAL A O 1
ATOM 629 N N . ASP A 1 80 ? 20.184 4.908 2.583 1.00 86.81 80 ASP A N 1
ATOM 630 C CA . ASP A 1 80 ? 21.479 5.571 2.654 1.00 86.81 80 ASP A CA 1
ATOM 631 C C . ASP A 1 80 ? 21.704 6.582 1.521 1.00 86.81 80 ASP A C 1
ATOM 633 O O . ASP A 1 80 ? 20.860 6.784 0.652 1.00 86.81 80 ASP A O 1
ATOM 637 N N . LEU A 1 81 ? 22.867 7.239 1.532 1.00 81.75 81 LEU A N 1
ATOM 638 C CA . LEU A 1 81 ? 23.236 8.235 0.519 1.00 81.75 81 LEU A CA 1
ATOM 639 C C . LEU A 1 81 ? 23.336 7.655 -0.901 1.00 81.75 81 LEU A C 1
ATOM 641 O O . LEU A 1 81 ? 23.377 8.422 -1.857 1.00 81.75 81 LEU A O 1
ATOM 645 N N . MET A 1 82 ? 23.407 6.328 -1.035 1.00 79.38 82 MET A N 1
ATOM 646 C CA . MET A 1 82 ? 23.474 5.620 -2.311 1.00 79.38 82 MET A CA 1
ATOM 647 C C . MET A 1 82 ? 22.118 5.033 -2.727 1.00 79.38 82 MET A C 1
ATOM 649 O O . MET A 1 82 ? 22.059 4.324 -3.726 1.00 79.38 82 MET A O 1
ATOM 653 N N . GLY A 1 83 ? 21.034 5.313 -1.994 1.00 76.69 83 GLY A N 1
ATOM 654 C CA . GLY A 1 83 ? 19.699 4.814 -2.329 1.00 76.69 83 GLY A CA 1
ATOM 655 C C . GLY A 1 83 ? 19.413 3.393 -1.834 1.00 76.69 83 GLY A C 1
ATOM 656 O O . GLY A 1 83 ? 18.374 2.830 -2.172 1.00 76.69 83 GLY A O 1
ATOM 657 N N . VAL A 1 84 ? 20.292 2.801 -1.020 1.00 82.69 84 VAL A N 1
ATOM 658 C CA . VAL A 1 84 ? 20.135 1.422 -0.541 1.00 82.69 84 VAL A CA 1
ATOM 659 C C . VAL A 1 84 ? 19.333 1.394 0.758 1.00 82.69 84 VAL A C 1
ATOM 661 O O . VAL A 1 84 ? 19.649 2.099 1.720 1.00 82.69 84 VAL A O 1
ATOM 664 N N . PHE A 1 85 ? 18.313 0.534 0.805 1.00 86.69 85 PHE A N 1
ATOM 665 C CA . PHE A 1 85 ? 17.520 0.275 2.006 1.00 86.69 85 PHE A CA 1
ATOM 666 C C . PHE A 1 85 ? 18.354 -0.474 3.057 1.00 86.69 85 PHE A C 1
ATOM 668 O O . PHE A 1 85 ? 18.806 -1.593 2.811 1.00 86.69 85 PHE A O 1
ATOM 675 N N . LYS A 1 86 ? 18.555 0.135 4.231 1.00 88.81 86 LYS A N 1
ATOM 676 C CA . LYS A 1 86 ? 19.389 -0.412 5.317 1.00 88.81 86 LYS A CA 1
ATOM 677 C C . LYS A 1 86 ? 18.593 -1.037 6.444 1.00 88.81 86 LYS A C 1
ATOM 679 O O . LYS A 1 86 ? 18.909 -2.140 6.877 1.00 88.81 86 LYS A O 1
ATOM 684 N N . ASP A 1 87 ? 17.594 -0.316 6.926 1.00 90.88 87 ASP A N 1
ATOM 685 C CA . ASP A 1 87 ? 16.794 -0.734 8.068 1.00 90.88 87 ASP A CA 1
ATOM 686 C C . ASP A 1 87 ? 15.352 -0.254 7.906 1.00 90.88 87 ASP A C 1
ATOM 688 O O . ASP A 1 87 ? 14.992 0.479 6.981 1.00 90.88 87 ASP A O 1
ATOM 692 N N . THR A 1 88 ? 14.497 -0.714 8.799 1.00 91.94 88 THR A N 1
ATOM 693 C CA . THR A 1 88 ? 13.088 -0.374 8.844 1.00 91.94 88 THR A CA 1
ATOM 694 C C . THR A 1 88 ? 12.870 0.825 9.752 1.00 91.94 88 THR A C 1
ATOM 696 O O . THR A 1 88 ? 13.395 0.875 10.861 1.00 91.94 88 THR A O 1
ATOM 699 N N . LYS A 1 89 ? 12.050 1.777 9.307 1.00 91.94 89 LYS A N 1
ATOM 700 C CA . LYS A 1 89 ? 11.619 2.895 10.149 1.00 91.94 89 LYS A CA 1
ATOM 701 C C . LYS A 1 89 ? 10.406 2.503 10.976 1.00 91.94 89 LYS A C 1
ATOM 703 O O . LYS A 1 89 ? 9.614 1.629 10.596 1.00 91.94 89 LYS A O 1
ATOM 708 N N . ALA A 1 90 ? 10.240 3.200 12.097 1.00 87.50 90 ALA A N 1
ATOM 709 C CA . ALA A 1 90 ? 8.947 3.262 12.753 1.00 87.50 90 ALA A CA 1
ATOM 710 C C . ALA A 1 90 ? 7.926 3.822 11.743 1.00 87.50 90 ALA A C 1
ATOM 712 O O . ALA A 1 90 ? 8.213 4.846 11.119 1.00 87.50 90 ALA A O 1
ATOM 713 N N . PRO A 1 91 ? 6.777 3.155 11.537 1.00 79.75 91 PRO A N 1
ATOM 714 C CA . PRO A 1 91 ? 5.759 3.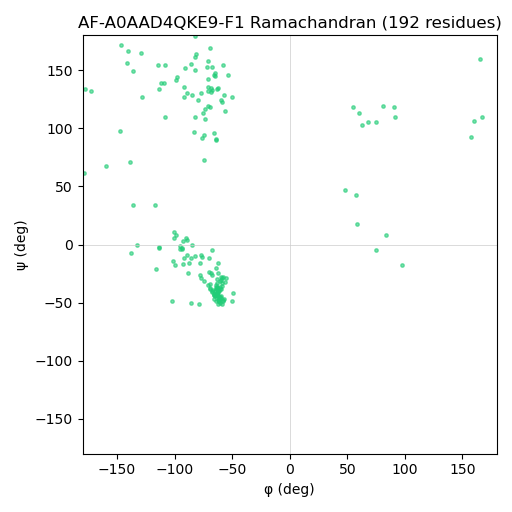660 10.628 1.00 79.75 91 PRO A CA 1
ATOM 715 C C . PRO A 1 91 ? 5.282 5.061 11.039 1.00 79.75 91 PRO A C 1
ATOM 717 O O . PRO A 1 91 ? 5.322 5.379 12.233 1.00 79.75 91 PRO A O 1
ATOM 720 N N . PRO A 1 92 ? 4.780 5.871 10.092 1.00 85.31 92 PRO A N 1
ATOM 721 C CA . PRO A 1 92 ? 4.145 7.143 10.412 1.00 85.31 92 PRO A CA 1
ATOM 722 C C . PRO A 1 92 ? 3.024 6.982 11.452 1.00 85.31 92 PRO A C 1
ATOM 724 O O . PRO A 1 92 ? 2.323 5.965 11.482 1.00 85.31 92 PRO A O 1
ATOM 727 N N . VAL A 1 93 ? 2.878 7.997 12.308 1.00 87.06 93 VAL A N 1
ATOM 728 C CA . VAL A 1 93 ? 1.894 8.012 13.407 1.00 87.06 93 VAL A CA 1
ATOM 729 C C . VAL A 1 93 ? 0.484 8.305 12.892 1.00 87.06 93 VAL A C 1
ATOM 731 O O . VAL A 1 93 ? -0.493 7.842 13.474 1.00 87.06 93 VAL A O 1
ATOM 734 N N . ASP A 1 94 ? 0.380 9.053 11.796 1.00 91.38 94 ASP A N 1
ATOM 735 C CA . ASP A 1 94 ? -0.898 9.432 11.204 1.00 91.38 94 ASP A CA 1
ATOM 736 C C . ASP A 1 94 ? -1.599 8.237 10.551 1.00 91.38 94 ASP A C 1
ATOM 738 O O . ASP A 1 94 ? -0.961 7.259 10.155 1.00 91.38 94 ASP A O 1
ATOM 742 N N . PHE A 1 95 ? -2.918 8.346 10.390 1.00 91.25 95 PHE A N 1
ATOM 743 C CA . PHE A 1 95 ? -3.728 7.336 9.716 1.00 91.25 95 PHE A CA 1
ATOM 744 C C . PHE A 1 95 ? -3.260 7.126 8.273 1.00 91.25 95 PHE A C 1
ATOM 746 O O . PHE A 1 95 ? -3.228 8.068 7.475 1.00 91.25 95 PHE A O 1
ATOM 753 N N . GLN A 1 96 ? -2.939 5.883 7.924 1.00 94.19 96 GLN A N 1
ATOM 754 C CA . GLN A 1 96 ? -2.454 5.524 6.598 1.00 94.19 96 GLN A CA 1
ATOM 755 C C . GLN A 1 96 ? -3.571 4.951 5.723 1.00 94.19 96 GLN A C 1
ATOM 757 O O . GLN A 1 96 ? -4.402 4.159 6.163 1.00 94.19 96 GLN A O 1
ATOM 762 N N . THR A 1 97 ? -3.556 5.307 4.438 1.00 91.94 97 THR A N 1
ATOM 763 C CA . THR A 1 97 ? -4.415 4.690 3.416 1.00 91.94 97 THR A CA 1
ATOM 764 C C . THR A 1 97 ? -3.578 3.827 2.477 1.00 91.94 97 THR A C 1
ATOM 766 O O . THR A 1 97 ? -2.462 4.211 2.127 1.00 91.94 97 THR A O 1
ATOM 769 N N . PRO A 1 98 ? -4.072 2.641 2.077 1.00 93.06 98 PRO A N 1
ATOM 770 C CA . PRO A 1 98 ? -3.286 1.738 1.255 1.00 93.06 98 PRO A CA 1
ATOM 771 C C . PRO A 1 98 ? -3.101 2.349 -0.141 1.00 93.06 98 PRO A C 1
ATOM 773 O O . PRO A 1 98 ? -4.091 2.764 -0.754 1.00 93.06 98 PRO A O 1
ATOM 776 N N . PRO A 1 99 ? -1.866 2.392 -0.671 1.00 94.81 99 PRO A N 1
ATOM 777 C CA . PRO A 1 99 ? -1.640 2.868 -2.025 1.00 94.81 99 PRO A CA 1
ATOM 778 C C . PRO A 1 99 ? -2.316 1.929 -3.030 1.00 94.81 99 PRO A C 1
ATOM 780 O O . PRO A 1 99 ? -2.377 0.709 -2.848 1.00 94.81 99 PRO A O 1
ATOM 783 N N . ALA A 1 100 ? -2.827 2.515 -4.108 1.00 95.75 100 ALA A N 1
ATOM 784 C CA . ALA A 1 100 ? -3.537 1.808 -5.165 1.00 95.75 100 ALA A CA 1
ATOM 785 C C . ALA A 1 100 ? -2.758 1.879 -6.480 1.00 95.75 100 ALA A C 1
ATOM 787 O O . ALA A 1 100 ? -2.008 2.823 -6.702 1.00 95.75 100 ALA A O 1
ATOM 788 N N . CYS A 1 101 ? -2.951 0.910 -7.371 1.00 96.00 101 CYS A N 1
ATOM 789 C CA . CYS A 1 101 ? -2.344 0.887 -8.697 1.00 96.00 101 CYS A CA 1
ATOM 790 C C . CYS A 1 101 ? -2.562 2.235 -9.417 1.00 96.00 101 CYS A C 1
ATOM 792 O O . CYS A 1 101 ? -3.719 2.647 -9.556 1.00 96.00 101 CYS A O 1
ATOM 794 N N . PRO A 1 102 ? -1.499 2.891 -9.920 1.00 94.38 102 PRO A N 1
ATOM 795 C CA . PRO A 1 102 ? -1.620 4.184 -10.593 1.00 94.38 102 PRO A CA 1
ATOM 796 C C . PRO A 1 102 ? -2.581 4.180 -11.792 1.00 94.38 102 PRO A C 1
ATOM 798 O O . PRO A 1 102 ? -3.257 5.174 -12.042 1.00 94.38 102 PRO A O 1
ATOM 801 N N . THR A 1 103 ? -2.686 3.050 -12.499 1.00 93.50 103 THR A N 1
ATOM 802 C CA . THR A 1 103 ? -3.493 2.935 -13.721 1.00 93.50 103 THR A CA 1
ATOM 803 C C . THR A 1 103 ? -4.959 2.603 -13.442 1.00 93.50 103 THR A C 1
ATOM 805 O O . THR A 1 103 ? -5.851 3.281 -13.941 1.00 93.50 103 THR A O 1
ATOM 808 N N . CYS A 1 104 ? -5.243 1.571 -12.638 1.00 95.44 104 CYS A N 1
ATOM 809 C CA . CYS A 1 104 ? -6.619 1.086 -12.434 1.00 95.44 104 CYS A CA 1
ATOM 810 C C . CYS A 1 104 ? -7.176 1.285 -11.025 1.00 95.44 104 CYS A C 1
ATOM 812 O O . CYS A 1 104 ? -8.321 0.913 -10.772 1.00 95.44 104 CYS A O 1
ATOM 814 N N . ARG A 1 105 ? -6.382 1.829 -10.095 1.00 95.12 105 ARG A N 1
ATOM 815 C CA . ARG A 1 105 ? -6.732 1.976 -8.671 1.00 95.12 105 ARG A CA 1
ATOM 816 C C . ARG A 1 105 ? -7.057 0.656 -7.955 1.00 95.12 105 ARG A C 1
ATOM 818 O O . ARG A 1 105 ? -7.647 0.666 -6.880 1.00 95.12 105 ARG A O 1
ATOM 825 N N . GLY A 1 106 ? -6.660 -0.478 -8.533 1.00 94.38 106 GLY A N 1
ATOM 826 C CA . GLY A 1 106 ? -6.689 -1.778 -7.862 1.00 94.38 106 GLY A CA 1
ATOM 827 C C . GLY A 1 106 ? -5.651 -1.872 -6.733 1.00 94.38 106 GLY A C 1
ATOM 828 O O . GLY A 1 106 ? -4.773 -1.015 -6.636 1.00 94.38 106 GLY A O 1
ATOM 829 N N . PRO A 1 107 ? -5.709 -2.906 -5.883 1.00 94.06 107 PRO A N 1
ATOM 830 C CA . PRO A 1 107 ? -4.757 -3.079 -4.788 1.00 94.06 107 PRO A CA 1
ATOM 831 C C . PRO A 1 107 ? -3.331 -3.339 -5.296 1.00 94.06 107 PRO A C 1
ATOM 833 O O . PRO A 1 107 ? -3.127 -4.010 -6.310 1.00 94.06 107 PRO A O 1
ATOM 836 N N . ILE A 1 108 ? -2.332 -2.838 -4.564 1.00 93.94 108 ILE A N 1
ATOM 837 C CA . ILE A 1 108 ? -0.924 -3.178 -4.798 1.00 93.94 108 ILE A CA 1
ATOM 838 C C . ILE A 1 108 ? -0.623 -4.514 -4.112 1.00 93.94 108 ILE A C 1
ATOM 840 O O . ILE A 1 108 ? -0.605 -4.607 -2.886 1.00 93.94 108 ILE A O 1
ATOM 844 N N . SER A 1 109 ? -0.407 -5.555 -4.917 1.00 87.06 109 SER A N 1
ATOM 845 C CA . SER A 1 109 ? -0.262 -6.940 -4.451 1.00 87.06 109 SER A CA 1
ATOM 846 C C . SER A 1 109 ? 1.184 -7.372 -4.181 1.00 87.06 109 SER A C 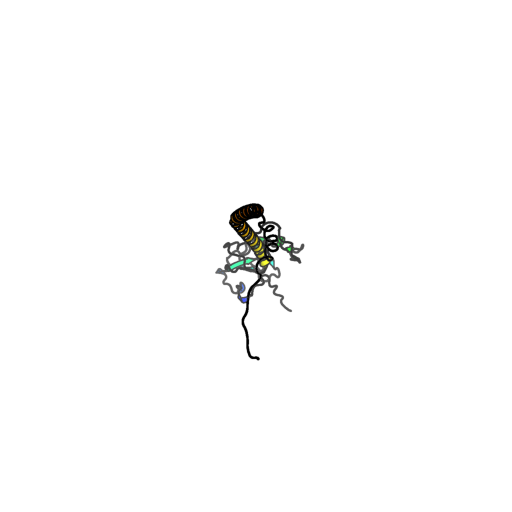1
ATOM 848 O O . SER A 1 109 ? 1.395 -8.381 -3.519 1.00 87.06 109 SER A O 1
ATOM 850 N N . ALA A 1 110 ? 2.183 -6.647 -4.694 1.00 90.12 110 ALA A N 1
ATOM 851 C CA . ALA A 1 110 ? 3.574 -7.091 -4.638 1.00 90.12 110 ALA A CA 1
ATOM 852 C C . ALA A 1 110 ? 4.135 -7.093 -3.204 1.00 90.12 110 ALA A C 1
ATOM 854 O O . ALA A 1 110 ? 4.000 -6.113 -2.465 1.00 90.12 110 ALA A O 1
ATOM 855 N N . LEU A 1 111 ? 4.828 -8.179 -2.836 1.00 89.75 111 LEU A N 1
ATOM 856 C CA . LEU A 1 111 ? 5.343 -8.408 -1.478 1.00 89.75 111 LEU A CA 1
ATOM 857 C C . LEU A 1 111 ? 6.300 -7.318 -0.985 1.00 89.75 111 LEU A C 1
ATOM 859 O O . LEU A 1 111 ? 6.281 -7.001 0.206 1.00 89.75 111 LEU A O 1
ATOM 863 N N . ARG A 1 112 ? 7.084 -6.711 -1.888 1.00 91.50 112 ARG A N 1
ATOM 864 C CA . ARG A 1 112 ? 7.963 -5.562 -1.595 1.00 91.50 112 ARG A CA 1
ATOM 865 C C . ARG A 1 112 ? 7.225 -4.444 -0.846 1.00 91.50 112 ARG A C 1
ATOM 867 O O . ARG A 1 112 ? 7.740 -3.920 0.135 1.00 91.50 112 ARG A O 1
ATOM 874 N N . TYR A 1 113 ? 5.989 -4.146 -1.250 1.00 93.31 113 TYR A N 1
ATOM 875 C CA . TYR A 1 113 ? 5.160 -3.080 -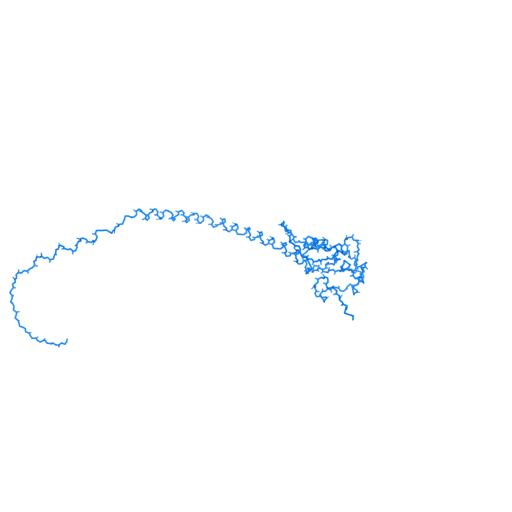0.669 1.00 93.31 113 TYR A CA 1
ATOM 876 C C . TYR A 1 113 ? 4.296 -3.555 0.501 1.00 93.31 113 TYR A C 1
ATOM 878 O O . TYR A 1 113 ? 3.492 -2.795 1.042 1.00 93.31 113 TYR A O 1
ATOM 886 N N . GLY A 1 114 ? 4.471 -4.806 0.937 1.00 92.62 114 GLY A N 1
ATOM 887 C CA . GLY A 1 114 ? 3.653 -5.420 1.974 1.00 92.62 114 GLY A CA 1
ATOM 888 C C . GLY A 1 114 ? 3.699 -4.682 3.310 1.00 92.62 114 GLY A C 1
ATOM 889 O O . GLY A 1 114 ? 2.710 -4.701 4.032 1.00 92.62 114 GLY A O 1
ATOM 890 N N . ARG A 1 115 ? 4.805 -4.012 3.662 1.00 92.88 115 ARG A N 1
ATOM 891 C CA . ARG A 1 115 ? 4.872 -3.198 4.891 1.00 92.88 115 ARG A CA 1
ATOM 892 C C . ARG A 1 115 ? 3.931 -1.994 4.814 1.00 92.88 115 ARG A C 1
ATOM 894 O O . ARG A 1 115 ? 3.172 -1.772 5.754 1.00 92.88 115 ARG A O 1
ATOM 901 N N . VAL A 1 116 ? 3.963 -1.271 3.697 1.00 94.25 116 VAL A N 1
ATOM 902 C CA . VAL A 1 116 ? 3.127 -0.087 3.452 1.00 94.25 116 VAL A CA 1
ATOM 903 C C . VAL A 1 116 ? 1.650 -0.477 3.459 1.00 94.25 116 VAL A C 1
ATOM 905 O O . VAL A 1 116 ? 0.857 0.076 4.219 1.00 94.25 116 VAL A O 1
ATOM 908 N N . THR A 1 117 ? 1.279 -1.504 2.688 1.00 94.62 117 THR A N 1
ATOM 909 C CA . THR A 1 117 ? -0.122 -1.936 2.595 1.00 94.62 117 THR A CA 1
ATOM 910 C C . THR A 1 117 ? -0.628 -2.535 3.909 1.00 94.62 117 THR A C 1
ATOM 912 O O . THR A 1 117 ? -1.743 -2.230 4.327 1.00 94.62 117 THR A O 1
ATOM 915 N N . LYS A 1 118 ? 0.184 -3.333 4.622 1.00 94.00 118 LYS A N 1
ATOM 916 C CA . LYS A 1 118 ? -0.197 -3.874 5.939 1.00 94.00 118 LYS A CA 1
ATOM 917 C C . LYS A 1 118 ? -0.369 -2.781 6.985 1.00 94.00 118 LYS A C 1
ATOM 919 O O . LYS A 1 118 ? -1.308 -2.888 7.766 1.00 94.00 118 LYS A O 1
ATOM 924 N N . ARG A 1 119 ? 0.484 -1.748 7.009 1.00 94.94 119 ARG A N 1
ATOM 925 C CA . ARG A 1 119 ? 0.326 -0.632 7.955 1.00 94.94 119 ARG A CA 1
ATOM 926 C C . ARG A 1 119 ? -1.032 0.046 7.776 1.00 94.94 119 ARG A C 1
ATOM 928 O O . ARG A 1 119 ? -1.769 0.154 8.748 1.00 94.94 119 ARG A O 1
ATOM 935 N N . ALA A 1 120 ? -1.374 0.413 6.544 1.00 94.75 120 ALA A N 1
ATOM 936 C CA . ALA A 1 120 ? -2.652 1.050 6.244 1.00 94.75 120 ALA A CA 1
ATOM 937 C C . ALA A 1 120 ? -3.859 0.137 6.513 1.00 94.75 120 ALA A C 1
ATOM 939 O O . ALA A 1 120 ? -4.877 0.574 7.042 1.00 94.75 120 ALA A O 1
ATOM 940 N N . ASN A 1 121 ? -3.739 -1.159 6.210 1.00 94.94 121 ASN A N 1
ATOM 941 C CA . ASN A 1 121 ? -4.790 -2.123 6.531 1.00 94.94 121 ASN A CA 1
ATOM 942 C C . ASN A 1 121 ? -5.015 -2.248 8.045 1.00 94.94 121 ASN A C 1
ATOM 944 O O . ASN A 1 121 ? -6.159 -2.396 8.466 1.00 94.94 121 ASN A O 1
ATOM 948 N N . LEU A 1 122 ? -3.955 -2.182 8.861 1.00 95.44 122 LEU A N 1
ATOM 949 C CA . LEU A 1 122 ? -4.089 -2.181 10.320 1.00 95.44 122 LEU A CA 1
ATOM 950 C C . LEU A 1 122 ? -4.825 -0.936 10.817 1.00 95.44 122 LEU A C 1
ATOM 952 O O . LEU A 1 122 ? -5.742 -1.090 11.612 1.00 95.44 122 LEU A O 1
ATOM 956 N N . ASP A 1 123 ? -4.515 0.253 10.298 1.00 95.81 123 ASP A N 1
ATOM 957 C CA . ASP A 1 123 ? -5.220 1.486 10.684 1.00 95.81 123 ASP A CA 1
ATOM 958 C C . ASP A 1 123 ? -6.721 1.420 10.376 1.00 95.81 123 ASP A C 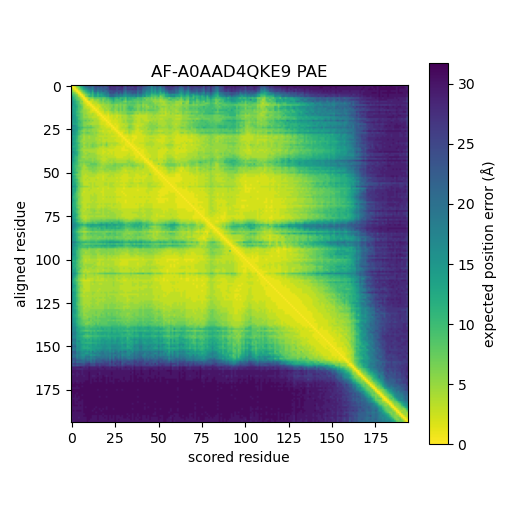1
ATOM 960 O O . ASP A 1 123 ? -7.561 1.745 11.219 1.00 95.81 123 ASP A O 1
ATOM 964 N N . ILE A 1 124 ? -7.079 0.926 9.188 1.00 96.31 124 ILE A N 1
ATOM 965 C CA . ILE A 1 124 ? -8.481 0.723 8.801 1.00 96.31 124 ILE A CA 1
ATOM 966 C C . ILE A 1 124 ? -9.165 -0.2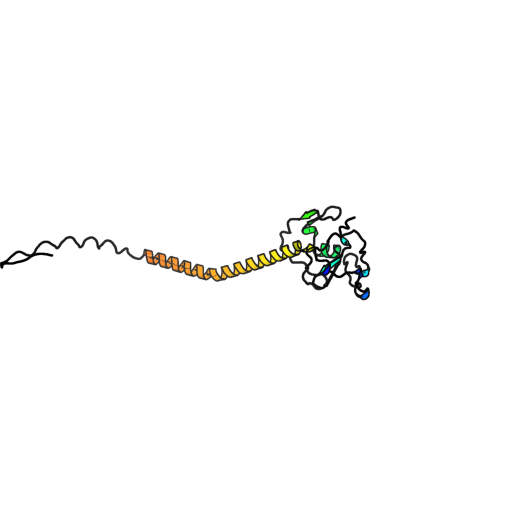76 9.744 1.00 96.31 124 ILE A C 1
ATOM 968 O O . ILE A 1 124 ? -10.299 -0.054 10.174 1.00 96.31 124 ILE A O 1
ATOM 972 N N . LEU A 1 125 ? -8.496 -1.386 10.071 1.00 96.94 125 LEU A N 1
ATOM 973 C CA . LEU A 1 125 ? -9.035 -2.389 10.989 1.00 96.94 125 LEU A CA 1
ATOM 974 C C . LEU A 1 125 ? -9.222 -1.820 12.397 1.00 96.94 125 LEU A C 1
ATOM 976 O O . LEU A 1 125 ? -10.278 -2.031 12.989 1.00 96.94 125 LEU A O 1
ATOM 980 N N . GLU A 1 126 ? -8.247 -1.077 12.911 1.00 96.25 126 GLU A N 1
ATOM 981 C CA . GLU A 1 126 ? -8.322 -0.421 14.217 1.00 96.25 126 GLU A CA 1
ATOM 982 C C . GLU A 1 126 ? -9.490 0.565 14.276 1.00 96.25 126 GLU A C 1
ATOM 984 O O . GLU A 1 126 ? -10.287 0.511 15.216 1.00 96.25 126 GLU A O 1
ATOM 989 N N . GLN A 1 127 ? -9.667 1.396 13.246 1.00 96.19 127 GLN A N 1
ATOM 990 C CA . GLN A 1 127 ? -10.791 2.329 13.170 1.00 96.19 127 GLN A CA 1
ATOM 991 C C . GLN A 1 127 ? -12.143 1.602 13.123 1.00 96.19 127 GLN A C 1
ATOM 993 O O . GLN A 1 127 ? -13.079 1.986 13.830 1.00 96.19 127 GLN A O 1
ATOM 998 N N . ASN A 1 128 ? -12.251 0.533 12.331 1.00 97.19 128 ASN A N 1
ATOM 999 C CA . ASN A 1 128 ? -13.473 -0.267 12.236 1.00 97.19 128 ASN A CA 1
ATOM 1000 C C . ASN A 1 128 ? -13.815 -0.942 13.570 1.00 97.19 128 ASN A C 1
ATOM 1002 O O . ASN A 1 128 ? -14.977 -0.944 13.988 1.00 97.19 128 ASN A O 1
ATOM 1006 N N . VAL A 1 129 ? -12.808 -1.495 14.252 1.00 98.00 129 VAL A N 1
ATOM 1007 C CA . VAL A 1 129 ? -12.968 -2.115 15.572 1.00 98.00 129 VAL A CA 1
ATOM 1008 C C . VAL A 1 129 ? -13.388 -1.069 16.600 1.00 98.00 129 VAL A C 1
ATOM 1010 O O . VAL A 1 129 ? -14.384 -1.283 17.289 1.00 98.00 129 VAL A O 1
ATOM 1013 N N . ALA A 1 130 ? -12.704 0.077 16.661 1.00 97.25 130 ALA A N 1
ATOM 1014 C CA . ALA A 1 130 ? -13.042 1.163 17.576 1.00 97.25 130 ALA A CA 1
ATOM 1015 C C . ALA A 1 130 ? -14.482 1.650 17.363 1.00 97.25 130 ALA A C 1
ATOM 1017 O O . ALA A 1 130 ? -15.255 1.710 18.317 1.00 97.25 130 ALA A O 1
ATOM 1018 N N . SER A 1 131 ? -14.879 1.901 16.111 1.00 97.50 131 SER A N 1
ATOM 1019 C CA . SER A 1 131 ? -16.244 2.317 15.775 1.00 97.50 131 SER A CA 1
ATOM 1020 C C . SER A 1 131 ? -17.281 1.268 16.180 1.00 97.50 131 SER A C 1
ATOM 1022 O O . SER A 1 131 ? -18.293 1.615 16.787 1.00 97.50 131 SER A O 1
ATOM 1024 N N . THR A 1 132 ? -17.022 -0.011 15.896 1.00 98.00 132 THR A N 1
ATOM 1025 C CA . THR A 1 132 ? -17.936 -1.108 16.249 1.00 98.00 132 THR A CA 1
ATOM 1026 C C . THR A 1 132 ? -18.093 -1.232 17.764 1.00 98.00 132 THR A C 1
ATOM 1028 O O . THR A 1 132 ? -19.207 -1.386 18.265 1.00 98.00 132 THR A O 1
ATOM 1031 N N . MET A 1 133 ? -16.988 -1.136 18.507 1.00 97.62 133 MET A N 1
ATOM 1032 C CA . MET A 1 133 ? -16.999 -1.200 19.967 1.00 97.62 133 MET A CA 1
ATOM 1033 C C . MET A 1 133 ? -17.732 -0.009 20.585 1.00 97.62 133 MET A C 1
ATOM 1035 O O . MET A 1 133 ? -18.546 -0.213 21.485 1.00 97.62 133 MET A O 1
ATOM 1039 N N . SER A 1 134 ? -17.502 1.210 20.090 1.00 97.56 134 SER A N 1
ATOM 1040 C CA . SER A 1 134 ? -18.227 2.403 20.541 1.00 97.56 134 SER A CA 1
ATOM 1041 C C . SER A 1 134 ? -19.734 2.248 20.348 1.00 97.56 134 SER A C 1
ATOM 1043 O O . SER A 1 134 ? -20.489 2.415 21.304 1.00 97.56 134 SER A O 1
ATOM 1045 N N . SER A 1 135 ? -20.177 1.824 19.161 1.00 97.06 135 SER A N 1
ATOM 1046 C CA . SER A 1 135 ? -21.603 1.597 18.900 1.00 97.06 135 SER A CA 1
ATOM 1047 C C . SER A 1 135 ? -22.199 0.478 19.760 1.00 97.06 135 SER A C 1
ATOM 1049 O O . SER A 1 135 ? -23.353 0.572 20.173 1.00 97.06 135 SER A O 1
ATOM 1051 N N . ALA A 1 136 ? -21.438 -0.579 20.059 1.00 96.94 136 ALA A N 1
ATOM 1052 C CA . ALA A 1 136 ? -21.898 -1.649 20.942 1.00 96.94 136 ALA A CA 1
ATOM 1053 C C . ALA A 1 136 ? -22.058 -1.172 22.397 1.00 96.94 136 ALA A C 1
ATOM 1055 O O . ALA A 1 136 ? -23.040 -1.519 23.053 1.00 96.94 136 ALA A O 1
ATOM 1056 N N . LEU A 1 137 ? -21.129 -0.349 22.898 1.00 96.81 137 LEU A N 1
ATOM 1057 C CA . LEU A 1 137 ? -21.227 0.244 24.235 1.00 96.81 137 LEU A CA 1
ATOM 1058 C C . LEU A 1 137 ? -22.429 1.188 24.346 1.00 96.81 137 LEU A C 1
ATOM 1060 O O . LEU A 1 137 ? -23.173 1.105 25.322 1.00 96.81 137 LEU A O 1
ATOM 1064 N N . GLU A 1 138 ? -22.665 2.021 23.332 1.00 96.94 138 GLU A N 1
ATOM 1065 C CA . GLU A 1 138 ? -23.831 2.913 23.277 1.00 96.94 138 GLU A CA 1
ATOM 1066 C C . GLU A 1 138 ? -25.158 2.145 23.319 1.00 96.94 138 GLU A C 1
ATOM 1068 O O . GLU A 1 138 ? -26.095 2.570 23.989 1.00 96.94 138 GLU A O 1
ATOM 1073 N N . GLN A 1 139 ? -25.238 0.985 22.662 1.00 96.56 139 GLN A N 1
ATOM 1074 C CA 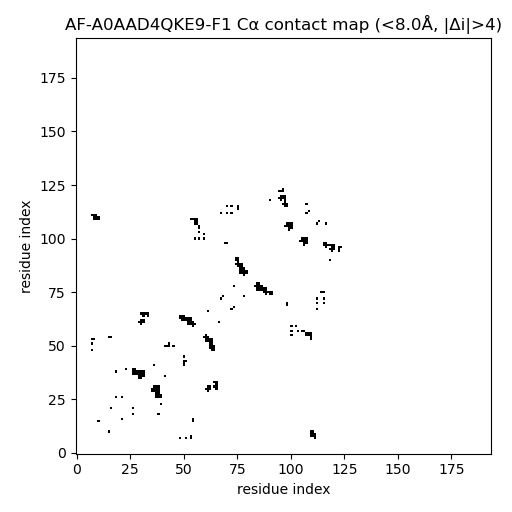. GLN A 1 139 ? -26.441 0.146 22.680 1.00 96.56 139 GLN A CA 1
ATOM 1075 C C . GLN A 1 139 ? -26.706 -0.498 24.047 1.00 96.56 139 GLN A C 1
ATOM 1077 O O . GLN A 1 139 ? -27.863 -0.694 24.419 1.00 96.56 139 GLN A O 1
ATOM 1082 N N . VAL A 1 140 ? -25.654 -0.845 24.795 1.00 96.69 140 VAL A N 1
ATOM 1083 C CA . VAL A 1 140 ? -25.775 -1.537 26.089 1.00 96.69 140 VAL A CA 1
ATOM 1084 C C . VAL A 1 140 ? -25.916 -0.557 27.263 1.00 96.69 140 VAL A C 1
ATOM 1086 O O . VAL A 1 140 ? -26.520 -0.918 28.277 1.00 96.69 140 VAL A O 1
ATOM 1089 N N . SER A 1 141 ? -25.430 0.685 27.130 1.00 97.25 141 SER A N 1
ATOM 1090 C CA . SER A 1 141 ? -25.463 1.700 28.201 1.00 97.25 141 SER A CA 1
ATOM 1091 C C . SER A 1 141 ? -26.850 1.883 28.839 1.00 97.25 141 SER A C 1
ATOM 1093 O O . SER A 1 141 ? -26.940 1.778 30.065 1.00 97.25 141 SER A O 1
ATOM 1095 N N . PRO A 1 142 ? -27.955 2.039 28.076 1.00 96.94 142 PRO A N 1
ATOM 1096 C CA . PRO A 1 142 ? -29.273 2.272 28.670 1.00 96.94 142 PRO A CA 1
ATOM 1097 C C . PRO A 1 142 ? -29.764 1.097 29.525 1.00 96.94 142 PRO A C 1
ATOM 1099 O O . PRO A 1 142 ? -30.369 1.296 30.576 1.00 96.94 142 PRO A O 1
ATOM 1102 N N . ALA A 1 143 ? -29.473 -0.139 29.108 1.00 96.12 143 ALA A N 1
ATOM 1103 C CA . ALA A 1 143 ? -29.866 -1.331 29.854 1.00 96.12 143 ALA A CA 1
ATOM 1104 C C . ALA A 1 143 ? -29.089 -1.457 31.175 1.00 96.12 143 ALA A C 1
ATOM 1106 O O . ALA A 1 143 ? -29.655 -1.867 32.191 1.00 96.12 143 ALA A O 1
ATOM 1107 N N . ILE A 1 144 ? -27.802 -1.084 31.180 1.00 95.81 144 ILE A N 1
ATOM 1108 C CA . ILE A 1 144 ? -26.984 -1.043 32.402 1.00 95.81 144 ILE A CA 1
ATOM 1109 C C . ILE A 1 144 ? -27.504 0.028 33.362 1.00 95.81 144 ILE A C 1
ATOM 1111 O O . ILE A 1 144 ? -27.606 -0.232 34.565 1.00 95.81 144 ILE A O 1
ATOM 1115 N N . GLU A 1 145 ? -27.847 1.211 32.854 1.00 96.19 145 GLU A N 1
ATOM 1116 C CA . GLU A 1 145 ? -28.421 2.299 33.653 1.00 96.19 145 GLU A CA 1
ATOM 1117 C C . GLU A 1 145 ? -29.758 1.884 34.280 1.00 96.19 145 GLU A C 1
ATOM 1119 O O . GLU A 1 145 ? -29.945 2.024 35.492 1.00 96.19 145 GLU A O 1
ATOM 1124 N N . GLU A 1 146 ? -30.652 1.282 33.491 1.00 96.06 146 GLU A N 1
ATOM 1125 C CA . GLU A 1 146 ? -31.943 0.783 33.971 1.00 96.06 146 GLU A CA 1
ATOM 1126 C C . GLU A 1 146 ? -31.773 -0.309 35.038 1.00 96.06 146 GLU A C 1
ATOM 1128 O O . GLU A 1 146 ? -32.423 -0.277 36.087 1.00 96.06 146 GLU A O 1
ATOM 1133 N N . PHE A 1 147 ? -30.889 -1.280 34.797 1.00 95.88 147 PHE A N 1
ATOM 1134 C CA . PHE A 1 147 ? -30.626 -2.351 35.755 1.00 95.88 147 PHE A CA 1
ATOM 1135 C C . PHE A 1 147 ? -30.032 -1.809 37.061 1.00 95.88 147 PHE A C 1
ATOM 1137 O O . PHE A 1 147 ? -30.444 -2.225 38.145 1.00 95.88 147 PHE A O 1
ATOM 1144 N N . SER A 1 148 ? -29.107 -0.851 36.968 1.00 95.81 148 SER A N 1
ATOM 1145 C CA . SER A 1 148 ? -28.489 -0.209 38.133 1.00 95.81 148 SER A CA 1
ATOM 1146 C C . SER A 1 148 ? -29.521 0.545 38.972 1.00 95.81 148 SER A C 1
ATOM 1148 O O . SER A 1 148 ? -29.515 0.415 40.196 1.00 95.81 148 SER A O 1
ATOM 1150 N N . ALA A 1 149 ? -30.449 1.261 38.328 1.00 95.19 149 ALA A N 1
ATOM 1151 C CA . ALA A 1 149 ? -31.549 1.937 39.012 1.00 95.19 149 ALA A CA 1
ATOM 1152 C C . ALA A 1 149 ? -32.448 0.941 39.767 1.00 95.19 149 ALA A C 1
ATOM 1154 O O . ALA A 1 149 ? -32.645 1.078 40.975 1.00 95.19 149 ALA A O 1
ATOM 1155 N N . LYS A 1 150 ? -32.901 -0.129 39.094 1.00 96.38 150 LYS A N 1
ATOM 1156 C CA . LYS A 1 150 ? -33.724 -1.185 39.719 1.00 96.38 150 LYS A CA 1
ATOM 1157 C C . LYS A 1 150 ? -33.022 -1.860 40.897 1.00 96.38 150 LYS A C 1
ATOM 1159 O O . LYS A 1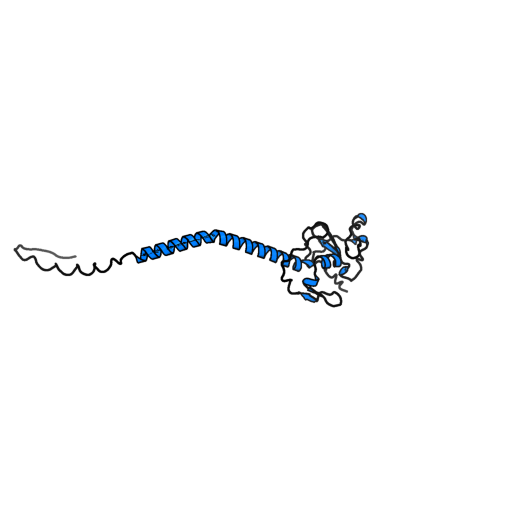 150 ? -33.664 -2.239 41.875 1.00 96.38 150 LYS A O 1
ATOM 1164 N N . LEU A 1 151 ? -31.706 -2.039 40.808 1.00 95.25 151 LEU A N 1
ATOM 1165 C CA . LEU A 1 151 ? -30.910 -2.664 41.859 1.00 95.25 151 LEU A CA 1
ATOM 1166 C C . LEU A 1 151 ? -30.809 -1.768 43.105 1.00 95.25 151 LEU A C 1
ATOM 1168 O O . LEU A 1 151 ? -30.884 -2.278 44.226 1.00 95.25 151 LEU A O 1
ATOM 1172 N N . GLU A 1 152 ? -30.680 -0.451 42.938 1.00 94.31 152 GLU A N 1
ATOM 1173 C CA . GLU A 1 152 ? -30.726 0.497 44.060 1.00 94.31 152 GLU A CA 1
ATOM 1174 C C . GLU A 1 152 ? -32.112 0.558 44.717 1.00 94.31 152 GLU A C 1
ATOM 1176 O O . GLU A 1 152 ? -32.204 0.548 45.951 1.00 94.31 152 GLU A O 1
ATOM 1181 N N . ASP A 1 153 ? -33.184 0.508 43.925 1.00 93.75 153 ASP A N 1
ATOM 1182 C CA . ASP A 1 153 ? -34.550 0.416 44.449 1.00 93.75 153 ASP A CA 1
ATOM 1183 C C . ASP A 1 153 ? -34.748 -0.871 45.267 1.00 93.75 153 ASP A C 1
ATOM 1185 O O . ASP A 1 153 ? -35.157 -0.817 46.431 1.00 93.75 153 ASP A O 1
ATOM 1189 N N . ALA A 1 154 ? -34.336 -2.025 44.732 1.00 91.69 154 ALA A N 1
ATOM 1190 C CA . ALA A 1 154 ? -34.416 -3.307 45.435 1.00 91.69 154 ALA A CA 1
ATOM 1191 C C . ALA A 1 154 ? -33.599 -3.323 46.743 1.00 91.69 154 ALA A C 1
ATOM 1193 O O . ALA A 1 154 ? -34.043 -3.862 47.761 1.00 91.69 154 ALA A O 1
ATOM 1194 N N . LYS A 1 155 ? -32.410 -2.698 46.766 1.00 93.69 155 LYS A N 1
ATOM 1195 C CA . LYS A 1 155 ? -31.618 -2.532 48.001 1.00 93.69 155 LYS A CA 1
ATOM 1196 C C . LYS A 1 155 ? -32.351 -1.686 49.039 1.00 93.69 155 LYS A C 1
ATOM 1198 O O . LYS A 1 155 ? -32.277 -1.988 50.235 1.00 93.69 155 LYS A O 1
ATOM 1203 N N . ARG A 1 156 ? -3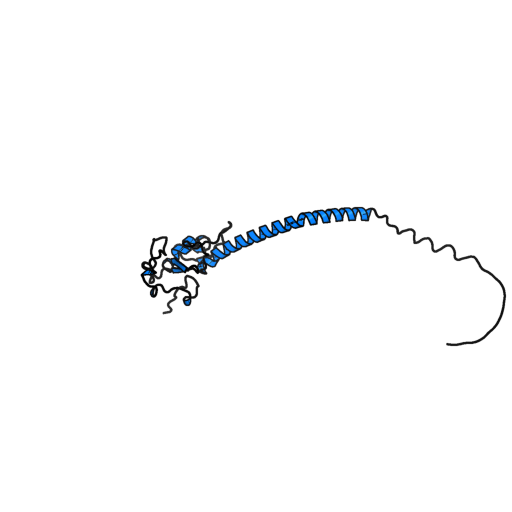3.012 -0.606 48.612 1.00 90.31 156 ARG A N 1
ATOM 1204 C CA . ARG A 1 156 ? -33.785 0.269 49.501 1.00 90.31 156 ARG A CA 1
ATOM 1205 C C . ARG A 1 156 ? -34.975 -0.478 50.096 1.00 90.31 156 ARG A C 1
ATOM 1207 O O . ARG A 1 156 ? -35.190 -0.384 51.305 1.00 90.31 156 ARG A O 1
ATOM 1214 N N . GLU A 1 157 ? -35.689 -1.244 49.281 1.00 89.75 157 GLU A N 1
ATOM 1215 C CA . GLU A 1 157 ? -36.801 -2.084 49.730 1.00 89.75 157 GLU A CA 1
ATOM 1216 C C . GLU A 1 157 ? -36.338 -3.149 50.730 1.00 89.75 157 GLU A C 1
ATOM 1218 O O . GLU A 1 157 ? -36.911 -3.256 51.812 1.00 89.75 157 GLU A O 1
ATOM 1223 N N . ALA A 1 158 ? -35.245 -3.863 50.445 1.00 88.88 158 ALA A N 1
ATOM 1224 C CA . ALA A 1 158 ? -34.704 -4.887 51.342 1.00 88.88 158 ALA A CA 1
ATOM 1225 C C . ALA A 1 158 ? -34.298 -4.334 52.722 1.00 88.88 158 ALA A C 1
ATOM 1227 O O . ALA A 1 158 ? -34.507 -4.997 53.738 1.00 88.88 158 ALA A O 1
ATOM 1228 N N . LYS A 1 159 ? -33.763 -3.105 52.787 1.00 88.12 159 LYS A N 1
ATOM 1229 C CA . LYS A 1 159 ? -33.450 -2.423 54.060 1.00 88.12 159 LYS A CA 1
ATOM 1230 C C . LYS A 1 159 ? -34.695 -2.049 54.868 1.00 88.12 159 LYS A C 1
ATOM 1232 O O . LYS A 1 159 ? -34.596 -1.910 56.084 1.00 88.12 159 LYS A O 1
ATOM 1237 N N . ALA A 1 160 ? -35.836 -1.854 54.210 1.00 83.19 160 ALA A N 1
ATOM 1238 C CA . ALA A 1 160 ? -37.091 -1.495 54.863 1.00 83.19 160 ALA A CA 1
ATOM 1239 C C . ALA A 1 160 ? -37.834 -2.710 55.445 1.00 83.19 160 ALA A C 1
ATOM 1241 O O . ALA A 1 160 ? -38.796 -2.529 56.191 1.00 83.19 160 ALA A O 1
ATOM 1242 N N . ILE A 1 161 ? -37.396 -3.938 55.140 1.00 81.62 161 ILE A N 1
ATOM 1243 C CA . ILE A 1 161 ? -37.990 -5.159 55.689 1.00 81.62 161 ILE A CA 1
ATOM 1244 C C . ILE A 1 161 ? -37.579 -5.291 57.166 1.00 81.62 161 ILE A C 1
ATOM 1246 O O . ILE A 1 161 ? -36.391 -5.451 57.464 1.00 81.62 161 ILE A O 1
ATOM 1250 N N . PRO A 1 162 ? -38.525 -5.256 58.122 1.00 72.75 162 PRO A N 1
ATOM 1251 C CA . PRO A 1 162 ? -38.202 -5.447 59.528 1.00 72.75 162 PRO A CA 1
ATOM 1252 C C . PRO A 1 162 ? -37.734 -6.888 59.773 1.00 72.75 162 PRO A C 1
ATOM 1254 O O . PRO A 1 162 ? -38.377 -7.846 59.344 1.00 72.75 162 PRO A O 1
ATOM 1257 N N . LEU A 1 163 ? -36.628 -7.050 60.507 1.00 62.75 163 LEU A N 1
ATOM 1258 C CA . LEU A 1 163 ? -36.132 -8.353 60.956 1.00 62.75 163 LEU A CA 1
ATOM 1259 C C . LEU A 1 163 ? -37.142 -8.995 61.920 1.00 62.75 163 LEU A C 1
ATOM 1261 O O . LEU A 1 163 ? -37.064 -8.830 63.138 1.00 62.75 163 LEU A O 1
ATOM 1265 N N . GLN A 1 164 ? -38.090 -9.765 61.390 1.00 61.12 164 GLN A N 1
ATOM 1266 C CA . GLN A 1 164 ? -38.963 -10.626 62.186 1.00 61.12 164 GLN A CA 1
ATOM 1267 C C . GLN A 1 164 ? -38.179 -11.851 62.660 1.00 61.12 164 GLN A C 1
ATOM 1269 O O . GLN A 1 164 ? -38.349 -12.949 62.142 1.00 61.12 164 GLN A O 1
ATOM 1274 N N . ASN A 1 165 ? -37.274 -11.676 63.624 1.00 58.12 165 ASN A N 1
ATOM 1275 C CA . ASN A 1 165 ? -36.660 -12.814 64.310 1.00 58.12 165 ASN A CA 1
ATOM 1276 C C . ASN A 1 165 ? -36.049 -12.438 65.666 1.00 58.12 165 ASN A C 1
ATOM 1278 O O . ASN A 1 165 ? -34.843 -12.527 65.859 1.00 58.12 165 ASN A O 1
ATOM 1282 N N . GLN A 1 166 ? -36.890 -12.074 66.641 1.00 54.12 166 GLN A N 1
ATOM 1283 C CA . GLN A 1 166 ? -36.523 -12.204 68.066 1.00 54.12 166 GLN A CA 1
ATOM 1284 C C . GLN A 1 166 ? -37.640 -12.737 68.983 1.00 54.12 166 GLN A C 1
ATOM 1286 O O . GLN A 1 166 ? -37.359 -13.087 70.124 1.00 54.12 166 GLN A O 1
ATOM 1291 N N . GLN A 1 167 ? -38.880 -12.910 68.512 1.00 51.22 167 GLN A N 1
ATOM 1292 C CA . GLN A 1 167 ? -39.989 -13.325 69.391 1.00 51.22 167 GLN A CA 1
ATOM 1293 C C . GLN A 1 167 ? -40.255 -14.840 69.450 1.00 51.22 167 GLN A C 1
ATOM 1295 O O . GLN A 1 167 ? -41.050 -15.284 70.271 1.00 51.22 167 GLN A O 1
ATOM 1300 N N . ARG A 1 168 ? -39.553 -15.676 68.668 1.00 47.41 168 ARG A N 1
ATOM 1301 C CA . ARG A 1 168 ? -39.777 -17.139 68.686 1.00 47.41 168 ARG A CA 1
ATOM 1302 C C . ARG A 1 168 ? -39.011 -17.906 69.778 1.00 47.41 168 ARG A C 1
ATOM 1304 O O . ARG A 1 168 ? -39.146 -19.120 69.854 1.00 47.41 168 ARG A O 1
ATOM 1311 N N . ARG A 1 169 ? -38.205 -17.242 70.620 1.00 44.03 169 ARG A N 1
ATOM 1312 C CA . ARG A 1 169 ? -37.382 -17.911 71.657 1.00 44.03 169 ARG A CA 1
ATOM 1313 C C . ARG A 1 169 ? -38.001 -17.975 73.062 1.00 44.03 169 ARG A C 1
ATOM 1315 O O . ARG A 1 169 ? -37.388 -18.588 73.925 1.00 44.03 169 ARG A O 1
ATOM 1322 N N . GLN A 1 170 ? -39.172 -17.382 73.318 1.00 48.25 170 GLN A N 1
ATOM 1323 C CA . GLN A 1 170 ? -39.687 -17.236 74.696 1.00 48.25 170 GLN A CA 1
ATOM 1324 C C . GLN A 1 170 ? -40.963 -18.031 75.039 1.00 48.25 170 GLN A C 1
ATOM 1326 O O . GLN A 1 170 ? -41.371 -18.009 76.193 1.00 48.25 170 GLN A O 1
ATOM 1331 N N . THR A 1 171 ? -41.592 -18.767 74.115 1.00 42.03 171 THR A N 1
ATOM 1332 C CA . THR A 1 171 ? -42.901 -19.409 74.385 1.00 42.03 171 THR A CA 1
ATOM 1333 C C . THR A 1 171 ? -42.860 -20.895 74.770 1.00 42.03 171 THR A C 1
ATOM 1335 O O . THR A 1 171 ? -43.916 -21.506 74.891 1.00 42.03 171 THR A O 1
ATOM 1338 N N . THR A 1 172 ? -41.692 -21.503 75.013 1.00 45.53 172 THR A N 1
ATOM 1339 C CA . THR A 1 172 ? -41.584 -22.956 75.294 1.00 45.53 172 THR A CA 1
ATOM 1340 C C . THR A 1 172 ? -41.055 -23.320 76.688 1.00 45.53 172 THR A C 1
ATOM 1342 O O . THR A 1 172 ? -40.354 -24.321 76.812 1.00 45.53 172 THR A O 1
ATOM 1345 N N . SER A 1 173 ? -41.350 -22.558 77.751 1.00 45.34 173 SER A N 1
ATOM 1346 C CA . SER A 1 173 ? -40.913 -22.950 79.112 1.00 45.34 173 SER A CA 1
ATOM 1347 C C . SER A 1 173 ? -41.947 -22.882 80.242 1.00 45.34 173 SER A C 1
ATOM 1349 O O . SER A 1 173 ? -41.620 -23.285 81.354 1.00 45.34 173 SER A O 1
ATOM 1351 N N . THR A 1 174 ? -43.198 -22.475 80.015 1.00 47.09 174 THR A N 1
ATOM 1352 C CA . THR A 1 174 ? -44.171 -22.324 81.119 1.00 47.09 174 THR A CA 1
ATOM 1353 C C . THR A 1 174 ? -45.567 -22.837 80.772 1.00 47.09 174 THR A C 1
ATOM 1355 O O . THR A 1 174 ? -46.501 -22.065 80.602 1.00 47.09 174 THR A O 1
ATOM 1358 N N . SER A 1 175 ? -45.727 -24.158 80.663 1.00 44.59 175 SER A N 1
ATOM 1359 C CA . SER A 1 175 ? -46.998 -24.861 80.963 1.00 44.59 175 SER A CA 1
ATOM 1360 C C . SER A 1 175 ? -46.857 -26.377 80.778 1.00 44.59 175 SER A C 1
ATOM 1362 O O . SER A 1 175 ? -47.522 -26.989 79.953 1.00 44.59 175 SER A O 1
ATOM 1364 N N . PHE A 1 176 ? -45.969 -27.007 81.549 1.00 42.22 176 PHE A N 1
ATOM 1365 C CA . PHE A 1 176 ? -45.876 -28.473 81.611 1.00 42.22 176 PHE A CA 1
ATOM 1366 C C . PHE A 1 176 ? -45.713 -28.988 83.042 1.00 42.22 176 PHE A C 1
ATOM 1368 O O . PHE A 1 176 ? -45.041 -29.979 83.262 1.00 42.22 176 PHE A O 1
ATOM 1375 N N . LEU A 1 177 ? -46.319 -28.338 84.035 1.00 45.53 177 LEU A N 1
ATOM 1376 C CA . LEU A 1 177 ? -46.502 -28.934 85.360 1.00 45.53 177 LEU A CA 1
ATOM 1377 C C . LEU A 1 177 ? -47.813 -28.405 85.938 1.00 45.53 177 LEU A C 1
ATOM 1379 O O . LEU A 1 177 ? -47.853 -27.268 86.398 1.00 45.53 177 LEU A O 1
ATOM 1383 N N . ASN A 1 178 ? -48.887 -29.191 85.813 1.00 42.12 178 ASN A N 1
ATOM 1384 C CA . ASN A 1 178 ? -49.902 -29.437 86.852 1.00 42.12 178 ASN A CA 1
ATOM 1385 C C . ASN A 1 178 ? -51.229 -29.903 86.244 1.00 42.12 178 ASN A C 1
ATOM 1387 O O . ASN A 1 178 ? -52.085 -29.100 85.890 1.00 42.12 178 ASN A O 1
ATOM 1391 N N . ALA A 1 179 ? -51.354 -31.222 86.155 1.00 37.59 179 ALA A N 1
ATOM 1392 C CA . ALA A 1 179 ? -52.557 -32.054 86.259 1.00 37.59 179 ALA A CA 1
ATOM 1393 C C . ALA A 1 179 ? -52.076 -33.416 85.739 1.00 37.59 179 ALA A C 1
ATOM 1395 O O . ALA A 1 179 ? -51.658 -33.511 84.592 1.00 37.59 179 ALA A O 1
ATOM 1396 N N . VAL A 1 180 ? -51.930 -34.457 86.550 1.00 35.12 180 VAL A N 1
ATOM 1397 C CA . VAL A 1 180 ? -53.028 -35.316 86.996 1.00 35.12 180 VAL A CA 1
ATOM 1398 C C . VAL A 1 180 ? -52.467 -36.274 88.060 1.00 35.12 180 VAL A C 1
ATOM 1400 O O . VAL A 1 180 ? -51.464 -36.935 87.814 1.00 35.12 180 VAL A O 1
ATOM 1403 N N . GLU A 1 181 ? -53.155 -36.399 89.190 1.00 31.14 181 GLU A N 1
ATOM 1404 C CA . GLU A 1 181 ? -53.205 -37.598 90.044 1.00 31.14 181 GLU A CA 1
ATOM 1405 C C . GLU A 1 181 ? -54.664 -37.744 90.531 1.00 31.14 181 GLU A C 1
ATOM 1407 O O . GLU A 1 181 ? -55.394 -36.747 90.510 1.00 31.14 181 GLU A O 1
ATOM 1412 N N . PRO A 1 182 ? -55.085 -38.882 91.108 1.00 52.62 182 PRO A N 1
ATOM 1413 C CA . PRO A 1 182 ? -54.893 -40.280 90.693 1.00 52.62 182 PRO A CA 1
ATOM 1414 C C . PRO A 1 182 ? -56.258 -41.026 90.675 1.00 52.62 182 PRO A C 1
ATOM 1416 O O . PRO A 1 182 ? -57.209 -40.535 91.265 1.00 52.62 182 PRO A O 1
ATOM 1419 N N . ASP A 1 183 ? -56.387 -42.207 90.044 1.00 32.41 183 ASP A N 1
ATOM 1420 C CA . ASP A 1 183 ? -57.066 -43.345 90.709 1.00 32.41 183 ASP A CA 1
ATOM 1421 C C . ASP A 1 183 ? -57.134 -44.675 89.931 1.00 32.41 183 ASP A C 1
ATOM 1423 O O . ASP A 1 183 ? -57.605 -44.776 88.801 1.00 32.41 183 ASP A O 1
ATOM 1427 N N . SER A 1 184 ? -56.793 -45.718 90.691 1.00 36.06 184 SER A N 1
ATOM 1428 C CA . SER A 1 184 ? -57.358 -47.074 90.723 1.00 36.06 184 SER A CA 1
ATOM 1429 C C . SER A 1 184 ? -57.195 -48.061 89.541 1.00 36.06 184 SER A C 1
ATOM 1431 O O . SER A 1 184 ? -57.911 -48.073 88.550 1.00 36.06 184 SER A O 1
ATOM 1433 N N . ALA A 1 185 ? -56.300 -49.023 89.799 1.00 37.50 185 ALA A N 1
ATOM 1434 C CA . ALA A 1 185 ? -56.552 -50.470 89.845 1.00 37.50 185 ALA A CA 1
ATOM 1435 C C . ALA A 1 185 ? -57.086 -51.224 88.604 1.00 37.50 185 ALA A C 1
ATOM 1437 O O . ALA A 1 185 ? -58.273 -51.192 88.298 1.00 37.50 185 ALA A O 1
ATOM 1438 N N . ARG A 1 186 ? -56.227 -52.111 88.066 1.00 39.97 186 ARG A N 1
ATOM 1439 C CA . ARG A 1 186 ? -56.386 -53.592 87.938 1.00 39.97 186 ARG A CA 1
ATOM 1440 C C . ARG A 1 186 ? -55.432 -54.092 86.838 1.00 39.97 186 ARG A C 1
ATOM 1442 O O . ARG A 1 186 ? -55.564 -53.724 85.686 1.00 39.97 186 ARG A O 1
ATOM 1449 N N . SER A 1 187 ? -54.334 -54.753 87.204 1.00 38.12 187 SER A N 1
ATOM 1450 C CA . SER A 1 187 ? -54.206 -56.213 87.390 1.00 38.12 187 SER A CA 1
ATOM 1451 C C . SER A 1 187 ? -53.750 -56.947 86.120 1.00 38.12 187 SER A C 1
ATOM 1453 O O . SER A 1 187 ? -54.555 -57.146 85.222 1.00 38.12 187 SER A O 1
ATOM 1455 N N . LEU A 1 188 ? -52.497 -57.432 86.172 1.00 36.38 188 LEU A N 1
ATOM 1456 C CA . LEU A 1 188 ? -52.002 -58.745 85.705 1.00 36.38 188 LEU A CA 1
ATOM 1457 C C . LEU A 1 188 ? -52.299 -59.092 84.227 1.00 36.38 188 LEU A C 1
ATOM 1459 O O . LEU A 1 188 ? -53.431 -59.348 83.854 1.00 36.38 188 LEU A O 1
ATOM 1463 N N . SER A 1 189 ? -51.336 -59.309 83.333 1.00 38.34 189 SER A N 1
ATOM 1464 C CA . SER A 1 189 ? -50.239 -60.272 83.453 1.00 38.34 189 SER A CA 1
ATOM 1465 C C . SER A 1 189 ? -49.566 -60.467 82.078 1.00 38.34 189 SER A C 1
ATOM 1467 O O . SER A 1 189 ? -50.205 -60.298 81.048 1.00 38.34 189 SER A O 1
ATOM 1469 N N . HIS A 1 190 ? -48.323 -60.961 82.122 1.00 37.56 190 HIS A N 1
ATOM 1470 C CA . HIS A 1 190 ? -47.751 -61.961 81.205 1.00 37.56 190 HIS A CA 1
ATOM 1471 C C . HIS A 1 190 ? -47.013 -61.528 79.911 1.00 37.56 190 HIS A C 1
ATOM 1473 O O . HIS A 1 190 ? -47.612 -61.068 78.949 1.00 37.56 190 HIS A O 1
ATOM 1479 N N . PHE A 1 191 ? -45.721 -61.907 79.891 1.00 37.41 191 PHE A N 1
ATOM 1480 C CA . PHE A 1 191 ? -44.890 -62.361 78.753 1.00 37.41 191 PHE A CA 1
ATOM 1481 C C . PHE A 1 191 ? -44.381 -61.320 77.739 1.00 37.41 191 PHE A C 1
ATOM 1483 O O . PHE A 1 191 ? -45.144 -60.735 76.988 1.00 37.41 191 PHE A O 1
ATOM 1490 N N . LEU A 1 192 ? -43.092 -60.953 77.770 1.00 38.59 192 LEU A N 1
ATOM 1491 C CA . LEU A 1 192 ? -41.870 -61.661 77.314 1.00 38.59 192 LEU A CA 1
ATOM 1492 C C . LEU A 1 192 ? -41.589 -61.557 75.801 1.00 38.59 192 LEU A C 1
ATOM 1494 O O . LEU A 1 192 ? -42.299 -62.128 74.985 1.00 38.59 192 LEU A O 1
ATOM 1498 N N . LEU A 1 193 ? -40.420 -60.961 75.523 1.00 40.25 193 LEU A N 1
ATOM 1499 C CA . LEU A 1 193 ? -39.431 -61.325 74.497 1.00 40.25 193 LEU A CA 1
ATOM 1500 C C . LEU A 1 193 ? -39.852 -61.268 73.017 1.00 40.25 193 LEU A C 1
ATOM 1502 O O . LEU A 1 193 ? -40.347 -62.247 72.459 1.00 40.25 193 LEU A O 1
ATOM 1506 N N . LYS A 1 194 ? -39.405 -60.213 72.332 1.00 41.91 194 LYS A N 1
ATOM 1507 C CA . LYS A 1 194 ? -38.244 -60.285 71.426 1.00 41.91 194 LYS A CA 1
ATOM 1508 C C . LYS A 1 194 ? -37.723 -58.894 71.093 1.00 41.91 194 LYS A C 1
ATOM 1510 O O . LYS A 1 194 ? -38.565 -57.992 70.914 1.00 41.91 194 LYS A O 1
#

Mean predicted aligned error: 13.18 Å

Secondary structure (DSSP, 8-state):
-------SS-S-GGGS--TTTS-GGG--SEEETTTTEEGGG--TT---STT-EEE-TTS-EEEHHHHHHHTTHHHHEEE-TTS-EEEEPPPPSSPP---B-TTT--B---GGGHHHHHHHHHHHHHHHHHHHHHHHHHHHHHHHHHHHHHHHHHHHHHHHS----SGGGSSSSSS-S-----------------

Foldseek 3Di:
DPPCPPPLQPDDCVPPDDLVPDDVVVQQDQAEPVVRDTNVPQDPPDPDQQSDWDAFPVGDIHGPVRVCVQLVVVQQFPADPVRDTDGGDDHDPDAAAAGADPPPRHHGDTPNSVVSRVSNVVSVVVVVVVVVVVVVCVVCVVVVVVVVVVVVVVVVVVVPDDPPPDPPPPDPDPDDDDDDDDDDDDDDDDDDDD

Nearest PDB structures (foldseek):
  8i3x-assembly1_B  TM=4.671E-01  e=1.020E-01  Oryza sativa
  6eu0-assembly1_G  TM=2.385E-01  e=7.533E+00  Saccharomyces cerevisiae S288C
  7pdv-assembly4_G  TM=1.627E-01  e=3.846E+00  Homo sapiens

Sequence (194 aa):
MLIYHDIVCGEPCEKQICIVCLPDESKVDIVDFIMQRTLAEIDLTSDDSSERVIRLECGHIFTVETLDGHCNMSEYYEVDLMGVFKDTKAPPVDFQTPPACPTCRGPISALRYGRVTKRANLDILEQNVASTMSSALEQVSPAIEEFSAKLEDAKREAKAIPLQNQQRRQTTSTSFLNAVEPDSARSLSHFLLK